Protein AF-A0A2N9N7F0-F1 (afdb_monomer_lite)

Secondary structure (DSSP, 8-state):
---------------------S----------PPP----HHHHHHHHHHHHH--S-HHHHHHHHHHHHHHHHHHHHHHHIIIIISTT-HHHHHHHS--SHHHHT--HHHHHHHHHHHHHHTTSSS-PPPS-SHHHHHHHHHHHHHHHHHTTGGGS---TT--GGGS-SS-HHHHHH--TTHHHHHHHHHHHHHHHHHT-PPPGGG---

Structure (mmCIF, N/CA/C/O backbone):
data_AF-A0A2N9N7F0-F1
#
_entry.id   AF-A0A2N9N7F0-F1
#
loop_
_atom_site.group_PDB
_atom_site.id
_atom_site.type_symbol
_atom_site.label_atom_id
_atom_site.label_alt_id
_atom_site.label_comp_id
_atom_site.label_asym_id
_atom_site.label_entity_id
_atom_site.label_seq_id
_atom_site.pdbx_PDB_ins_code
_atom_site.Cartn_x
_atom_site.Cartn_y
_atom_site.Cartn_z
_atom_site.occupancy
_atom_site.B_iso_or_equiv
_atom_site.auth_seq_id
_atom_site.auth_comp_id
_atom_site.auth_asym_id
_atom_site.auth_atom_id
_atom_site.pdbx_PDB_model_num
ATOM 1 N N . MET A 1 1 ? -46.860 -17.897 -31.470 1.00 39.78 1 MET A N 1
ATOM 2 C CA . MET A 1 1 ? -47.139 -19.242 -30.920 1.00 39.78 1 MET A CA 1
ATOM 3 C C . MET A 1 1 ? -45.812 -19.981 -30.913 1.00 39.78 1 MET A C 1
ATOM 5 O O . MET A 1 1 ? -45.244 -20.095 -31.986 1.00 39.78 1 MET A O 1
ATOM 9 N N . ALA A 1 2 ? -45.211 -20.386 -29.800 1.00 35.62 2 ALA A N 1
ATOM 10 C CA . ALA A 1 2 ? -45.661 -20.528 -28.411 1.00 35.62 2 ALA A CA 1
ATOM 11 C C . ALA A 1 2 ? -44.492 -20.118 -27.473 1.00 35.62 2 ALA A C 1
ATOM 13 O O . ALA A 1 2 ? -43.338 -20.304 -27.846 1.00 35.62 2 ALA A O 1
ATOM 14 N N . GLU A 1 3 ? -44.758 -19.256 -26.487 1.00 31.39 3 GLU A N 1
ATOM 15 C CA . GLU A 1 3 ? -44.792 -19.541 -25.029 1.00 31.39 3 GLU A CA 1
ATOM 16 C C . GLU A 1 3 ? -43.410 -19.637 -24.351 1.00 31.39 3 GLU A C 1
ATOM 18 O O . GLU A 1 3 ? -42.741 -20.663 -24.403 1.00 31.39 3 GLU A O 1
ATOM 23 N N . GLU A 1 4 ? -43.033 -18.566 -23.637 1.00 39.59 4 GLU A N 1
ATOM 24 C CA . GLU A 1 4 ? -42.318 -18.698 -22.357 1.00 39.59 4 GLU A CA 1
ATOM 25 C C . GLU A 1 4 ? -43.315 -19.127 -21.268 1.00 39.59 4 GLU A C 1
ATOM 27 O O . GLU A 1 4 ? -44.487 -18.741 -21.326 1.00 39.59 4 GLU A O 1
ATOM 32 N N . PRO A 1 5 ? -42.857 -19.870 -20.244 1.00 44.59 5 PRO A N 1
ATOM 33 C CA . PRO A 1 5 ? -42.908 -19.301 -18.892 1.00 44.59 5 PRO A CA 1
ATOM 34 C C . PRO A 1 5 ? -41.679 -19.646 -18.004 1.00 44.59 5 PRO A C 1
ATOM 36 O O . PRO A 1 5 ? -40.803 -20.410 -18.412 1.00 44.59 5 PRO A O 1
ATOM 39 N N . PRO A 1 6 ? -41.580 -19.046 -16.795 1.00 42.56 6 PRO A N 1
ATOM 40 C CA . PRO A 1 6 ? -40.319 -18.686 -16.153 1.00 42.56 6 PRO A CA 1
ATOM 41 C C . PRO A 1 6 ? -39.914 -19.633 -15.016 1.00 42.56 6 PRO A C 1
ATOM 43 O O . PRO A 1 6 ? -40.750 -20.302 -14.412 1.00 42.56 6 PRO A O 1
ATOM 46 N N . SER A 1 7 ? -38.639 -19.599 -14.622 1.00 33.66 7 SER A N 1
ATOM 47 C CA . SER A 1 7 ? -38.196 -20.164 -13.343 1.00 33.66 7 SER A CA 1
ATOM 48 C C . SER A 1 7 ? -37.575 -19.085 -12.459 1.00 33.66 7 SER A C 1
ATOM 50 O O . SER A 1 7 ? -36.413 -18.710 -12.612 1.00 33.66 7 SER A O 1
ATOM 52 N N . ASN A 1 8 ? -38.403 -18.607 -11.527 1.00 35.12 8 ASN A N 1
ATOM 53 C CA . ASN A 1 8 ? -38.027 -17.892 -10.313 1.00 35.12 8 ASN A CA 1
ATOM 54 C C . ASN A 1 8 ? -36.835 -18.568 -9.622 1.00 35.12 8 ASN A C 1
ATOM 56 O O . ASN A 1 8 ? -36.922 -19.736 -9.247 1.00 35.12 8 ASN A O 1
ATOM 60 N N . VAL A 1 9 ? -35.785 -17.800 -9.337 1.00 32.78 9 VAL A N 1
ATOM 61 C CA . VAL A 1 9 ? -34.848 -18.121 -8.254 1.00 32.78 9 VAL A CA 1
ATOM 62 C C . VAL A 1 9 ? -34.955 -17.009 -7.220 1.00 32.78 9 VAL A C 1
ATOM 64 O O . VAL A 1 9 ? -34.163 -16.074 -7.172 1.00 32.78 9 VAL A O 1
ATOM 67 N N . THR A 1 10 ? -35.984 -17.103 -6.384 1.00 38.38 10 THR A N 1
ATOM 68 C CA . THR A 1 10 ? -35.956 -16.535 -5.039 1.00 38.38 10 THR A CA 1
ATOM 69 C C . THR A 1 10 ? -35.199 -17.512 -4.151 1.00 38.38 10 THR A C 1
ATOM 71 O O . THR A 1 10 ? -35.729 -18.564 -3.806 1.00 38.38 10 THR A O 1
ATOM 74 N N . SER A 1 11 ? -33.973 -17.168 -3.768 1.00 36.22 11 SER A N 1
ATOM 75 C CA . SER A 1 11 ? -33.336 -17.741 -2.581 1.00 36.22 11 SER A CA 1
ATOM 76 C C . SER A 1 11 ? -33.038 -16.595 -1.624 1.00 36.22 11 SER A C 1
ATOM 78 O O . SER A 1 11 ? -31.942 -16.040 -1.585 1.00 36.22 11 SER A O 1
ATOM 80 N N . GLY A 1 12 ? -34.086 -16.176 -0.913 1.00 33.62 12 GLY A N 1
ATOM 81 C CA . GLY A 1 12 ? -33.919 -15.517 0.371 1.00 33.62 12 GLY A CA 1
ATOM 82 C C . GLY A 1 12 ? -33.453 -16.591 1.342 1.00 33.62 12 GLY A C 1
ATOM 83 O O . GLY A 1 12 ? -34.227 -17.472 1.701 1.00 33.62 12 GLY A O 1
ATOM 84 N N . GLY A 1 13 ? -32.169 -16.572 1.687 1.00 31.78 13 GLY A N 1
ATOM 85 C CA . GLY A 1 13 ? -31.649 -17.429 2.741 1.00 31.78 13 GLY A CA 1
ATOM 86 C C . GLY A 1 13 ? -32.178 -16.938 4.082 1.00 31.78 13 GLY A C 1
ATOM 87 O O . GLY A 1 13 ? -31.633 -15.986 4.636 1.00 31.78 13 GLY A O 1
ATOM 88 N N . ASP A 1 14 ? -33.232 -17.576 4.586 1.00 33.44 14 ASP A N 1
ATOM 89 C CA . ASP A 1 14 ? -33.630 -17.459 5.985 1.00 33.44 14 ASP A CA 1
ATOM 90 C C . ASP A 1 14 ? -32.504 -18.026 6.855 1.00 33.44 14 ASP A C 1
ATOM 92 O O . ASP A 1 14 ? -32.208 -19.223 6.840 1.00 33.44 14 ASP A O 1
ATOM 96 N N . VAL A 1 15 ? -31.836 -17.149 7.605 1.00 41.56 15 VAL A N 1
ATOM 97 C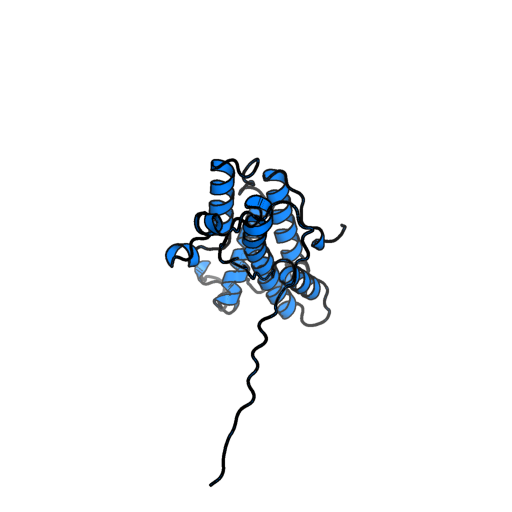 CA . VAL A 1 15 ? -30.879 -17.555 8.635 1.00 41.56 15 VAL A CA 1
ATOM 98 C C . VAL A 1 15 ? -31.644 -17.710 9.944 1.00 41.56 15 VAL A C 1
ATOM 100 O O . VAL A 1 15 ? -31.945 -16.736 10.633 1.00 41.56 15 VAL A O 1
ATOM 103 N N . SER A 1 16 ? -31.956 -18.955 10.290 1.00 31.44 16 SER A N 1
ATOM 104 C CA . SER A 1 16 ? -32.595 -19.324 11.553 1.00 31.44 16 SER A CA 1
ATOM 105 C C . SER A 1 16 ? -31.579 -19.268 12.697 1.00 31.44 16 SER A C 1
ATOM 107 O O . SER A 1 16 ? -30.728 -20.148 12.817 1.00 31.44 16 SER A O 1
ATOM 109 N N . VAL A 1 17 ? -31.670 -18.261 13.568 1.00 35.72 17 VAL A N 1
ATOM 110 C CA . VAL A 1 17 ? -30.918 -18.234 14.834 1.00 35.72 17 VAL A CA 1
ATOM 111 C C . VAL A 1 17 ? -31.838 -18.700 15.963 1.00 35.72 17 VAL A C 1
ATOM 113 O O . VAL A 1 17 ? -32.819 -18.040 16.293 1.00 35.72 17 VAL A O 1
ATOM 116 N N . SER A 1 18 ? -31.525 -19.854 16.553 1.00 30.41 18 SER A N 1
ATOM 117 C CA . SER A 1 18 ? -32.184 -20.363 17.759 1.00 30.41 18 SER A CA 1
ATOM 118 C C . SER A 1 18 ? -31.672 -19.593 18.978 1.00 30.41 18 SER A C 1
ATOM 120 O O . SER A 1 18 ? -30.494 -19.685 19.319 1.00 30.41 18 SER A O 1
ATOM 122 N N . VAL A 1 19 ? -32.548 -18.830 19.636 1.00 35.34 19 VAL A N 1
ATOM 123 C CA . VAL A 1 19 ? -32.260 -18.205 20.934 1.00 35.34 19 VAL A CA 1
ATOM 124 C C . VAL A 1 19 ? -33.240 -18.773 21.953 1.00 35.34 19 VAL A C 1
ATOM 126 O O . VAL A 1 19 ? -34.455 -18.707 21.762 1.00 35.34 19 VAL A O 1
ATOM 129 N N . ALA A 1 20 ? -32.708 -19.374 23.019 1.00 33.25 20 ALA A N 1
ATOM 130 C CA . ALA A 1 20 ? -33.496 -19.898 24.126 1.00 33.25 20 ALA A CA 1
ATOM 131 C C . ALA A 1 20 ? -34.324 -18.773 24.770 1.00 33.25 20 ALA A C 1
ATOM 133 O O . ALA A 1 20 ? -33.818 -17.687 25.050 1.00 33.25 20 ALA A O 1
ATOM 134 N N . ALA A 1 21 ? -35.614 -19.039 24.970 1.00 38.34 21 ALA A N 1
ATOM 135 C CA . ALA A 1 21 ? -36.589 -18.055 25.408 1.00 38.34 21 ALA A CA 1
ATOM 136 C C . ALA A 1 21 ? -36.345 -17.603 26.858 1.00 38.34 21 ALA A C 1
ATOM 138 O O . ALA A 1 21 ? -36.588 -18.352 27.802 1.00 38.34 21 ALA A O 1
ATOM 139 N N . ALA A 1 22 ? -35.952 -16.342 27.028 1.00 36.62 22 ALA A N 1
ATOM 140 C CA . ALA A 1 22 ? -36.162 -15.584 28.254 1.00 36.62 22 ALA A CA 1
ATOM 141 C C . ALA A 1 22 ? -36.410 -14.108 27.890 1.00 36.62 22 ALA A C 1
ATOM 143 O O . ALA A 1 22 ? -35.493 -13.405 27.485 1.00 36.62 22 ALA A O 1
ATOM 144 N N . GLY A 1 23 ? -37.669 -13.664 28.013 1.00 37.34 23 GLY A N 1
ATOM 145 C CA . GLY A 1 23 ? -38.083 -12.256 27.927 1.00 37.34 23 GLY A CA 1
ATOM 146 C C . GLY A 1 23 ? -38.059 -11.639 26.523 1.00 37.34 23 GLY A C 1
ATOM 147 O O . GLY A 1 23 ? -37.095 -10.984 26.141 1.00 37.34 23 GLY A O 1
ATOM 148 N N . VAL A 1 24 ? -39.147 -11.789 25.760 1.00 33.75 24 VAL A N 1
ATOM 149 C CA . VAL A 1 24 ? -39.292 -11.139 24.446 1.00 33.75 24 VAL A CA 1
ATOM 150 C C . VAL A 1 24 ? -39.674 -9.670 24.635 1.00 33.75 24 VAL A C 1
ATOM 152 O O . VAL A 1 24 ? -40.847 -9.323 24.733 1.00 33.75 24 VAL A O 1
ATOM 155 N N . THR A 1 25 ? -38.672 -8.794 24.648 1.00 40.72 25 THR A N 1
ATOM 156 C CA . THR A 1 25 ? -38.842 -7.419 24.169 1.00 40.72 25 THR A CA 1
ATOM 157 C C . THR A 1 25 ? -38.714 -7.477 22.651 1.00 40.72 25 THR A C 1
ATOM 159 O O . THR A 1 25 ? -37.624 -7.714 22.131 1.00 40.72 25 THR A O 1
ATOM 162 N N . THR A 1 26 ? -39.816 -7.323 21.919 1.00 40.75 26 THR A N 1
ATOM 163 C CA . THR A 1 26 ? -39.810 -7.355 20.452 1.00 40.75 26 THR A CA 1
ATOM 164 C C . THR A 1 26 ? -39.099 -6.108 19.921 1.00 40.75 26 THR A C 1
ATOM 166 O O . THR A 1 26 ? -39.714 -5.064 19.721 1.00 40.75 26 THR A O 1
ATOM 169 N N . MET A 1 27 ? -37.786 -6.189 19.697 1.00 48.06 27 MET A N 1
ATOM 170 C CA . MET A 1 27 ? -37.097 -5.222 18.846 1.00 48.06 27 MET A CA 1
ATOM 171 C C . MET A 1 27 ? -37.405 -5.568 17.390 1.00 48.06 27 MET A C 1
ATOM 173 O O . MET A 1 27 ? -36.720 -6.369 16.762 1.00 48.06 27 MET A O 1
ATOM 177 N N . THR A 1 28 ? -38.454 -4.959 16.842 1.00 46.81 28 THR A N 1
ATOM 178 C CA . THR A 1 28 ? -38.734 -4.923 15.399 1.00 46.81 28 THR A CA 1
ATOM 179 C C . THR A 1 28 ? -37.766 -3.959 14.703 1.00 46.81 28 THR A C 1
ATOM 181 O O . THR A 1 28 ? -38.147 -2.924 14.165 1.00 46.81 28 THR A O 1
ATOM 184 N N . GLY A 1 29 ? -36.473 -4.279 14.745 1.00 56.94 29 GLY A N 1
ATOM 185 C CA . GLY A 1 29 ? -35.446 -3.605 13.958 1.00 56.94 29 GLY A CA 1
ATOM 186 C C . GLY A 1 29 ? -35.137 -4.421 12.709 1.00 56.94 29 GLY A C 1
ATOM 187 O O . GLY A 1 29 ? -34.835 -5.607 12.813 1.00 56.94 29 GLY A O 1
ATOM 188 N N . ALA A 1 30 ? -35.189 -3.804 11.527 1.00 58.81 30 ALA A N 1
ATOM 189 C CA . ALA A 1 30 ? -34.676 -4.430 10.313 1.00 58.81 30 ALA A CA 1
ATOM 190 C C . ALA A 1 30 ? -33.177 -4.729 10.498 1.00 58.81 30 ALA A C 1
ATOM 192 O O . ALA A 1 30 ? -32.367 -3.810 10.643 1.00 58.81 30 ALA A O 1
ATOM 193 N N . VAL A 1 31 ? -32.807 -6.011 10.518 1.00 67.12 31 VAL A N 1
ATOM 194 C CA . VAL A 1 31 ? -31.407 -6.432 10.631 1.00 67.12 31 VAL A CA 1
ATOM 195 C C . VAL A 1 31 ? -30.697 -6.069 9.332 1.00 67.12 31 VAL A C 1
ATOM 197 O O . VAL A 1 31 ? -30.950 -6.650 8.278 1.00 67.12 31 VAL A O 1
ATOM 200 N N . LYS A 1 32 ? -29.803 -5.081 9.395 1.00 73.50 32 LYS A N 1
ATOM 201 C CA . LYS A 1 32 ? -28.977 -4.698 8.252 1.00 73.50 32 LYS A CA 1
ATOM 202 C C . LYS A 1 32 ? -27.777 -5.636 8.159 1.00 73.50 32 LYS A C 1
ATOM 204 O O . LYS A 1 32 ? -26.818 -5.497 8.915 1.00 73.50 32 LYS A O 1
ATOM 209 N N . VAL A 1 33 ? -27.835 -6.580 7.225 1.00 76.75 33 VAL A N 1
ATOM 210 C CA . VAL A 1 33 ? -26.710 -7.468 6.907 1.00 76.75 33 VAL A CA 1
ATOM 211 C C . VAL A 1 33 ? -25.746 -6.738 5.973 1.00 76.75 33 VAL A C 1
ATOM 213 O O . VAL A 1 33 ? -26.149 -6.226 4.929 1.00 76.75 33 VAL A O 1
ATOM 216 N N . TRP A 1 34 ? -24.470 -6.684 6.351 1.00 76.31 34 TRP A N 1
ATOM 217 C CA . TRP A 1 34 ? -23.405 -6.113 5.530 1.00 76.31 34 TRP A CA 1
ATOM 218 C C . TRP A 1 34 ? -22.579 -7.235 4.904 1.00 76.31 34 TRP A C 1
ATOM 220 O O . TRP A 1 34 ? -22.078 -8.106 5.612 1.00 76.31 34 TRP A O 1
ATOM 230 N N . LEU A 1 35 ? -22.429 -7.201 3.581 1.00 81.94 35 LEU A N 1
ATOM 231 C CA . LEU A 1 35 ? -21.553 -8.102 2.834 1.00 81.94 35 LEU A CA 1
ATOM 232 C C . LEU A 1 35 ? -20.276 -7.348 2.459 1.00 81.94 35 LEU A C 1
ATOM 234 O O . LEU A 1 35 ? -20.341 -6.238 1.930 1.00 81.94 35 LEU A O 1
ATOM 238 N N . SER A 1 36 ? -19.119 -7.948 2.728 1.00 84.56 36 SER A N 1
ATOM 239 C CA . SER A 1 36 ? -17.813 -7.380 2.395 1.00 84.56 36 SER A CA 1
ATOM 240 C C . SER A 1 36 ? -16.879 -8.448 1.841 1.00 84.56 36 SER A C 1
ATOM 242 O O . SER A 1 36 ? -16.916 -9.594 2.284 1.00 84.56 36 SER A O 1
ATOM 244 N N . THR A 1 37 ? -16.015 -8.060 0.905 1.00 89.06 37 THR A N 1
ATOM 245 C CA . THR A 1 37 ? -14.965 -8.922 0.344 1.00 89.06 37 THR A CA 1
ATOM 246 C C . THR A 1 37 ? -13.591 -8.440 0.804 1.00 89.06 37 THR A C 1
ATOM 248 O O . THR A 1 37 ? -13.408 -7.241 1.045 1.00 89.06 37 THR A O 1
ATOM 251 N N . ASN A 1 38 ? -12.652 -9.382 0.922 1.00 92.75 38 ASN A N 1
ATOM 252 C CA . ASN A 1 38 ? -11.258 -9.139 1.290 1.00 92.75 38 ASN A CA 1
ATOM 253 C C . ASN A 1 38 ? -10.377 -9.566 0.123 1.00 92.75 38 ASN A C 1
ATOM 255 O O . ASN A 1 38 ? -10.426 -10.725 -0.286 1.00 92.75 38 ASN A O 1
ATOM 259 N N . PHE A 1 39 ? -9.598 -8.632 -0.407 1.00 95.88 39 PHE A N 1
ATOM 260 C CA . PHE A 1 39 ? -8.714 -8.840 -1.549 1.00 95.88 39 PHE A CA 1
ATOM 261 C C . PHE A 1 39 ? -7.239 -8.682 -1.181 1.00 95.88 39 PHE A C 1
ATOM 263 O O . PHE A 1 39 ? -6.380 -9.142 -1.929 1.00 95.88 39 PHE A O 1
ATOM 270 N N . ALA A 1 40 ? -6.916 -8.060 -0.042 1.00 97.19 40 ALA A N 1
ATOM 271 C CA . ALA A 1 40 ? -5.527 -7.817 0.347 1.00 97.19 40 ALA A CA 1
ATOM 272 C C . ALA A 1 40 ? -4.686 -9.104 0.357 1.00 97.19 40 ALA A C 1
ATOM 274 O O . ALA A 1 40 ? -3.604 -9.147 -0.224 1.00 97.19 40 ALA A O 1
ATOM 275 N N . SER A 1 41 ? -5.221 -10.169 0.962 1.00 96.75 41 SER A N 1
ATOM 276 C CA . SER A 1 41 ? -4.534 -11.459 1.049 1.00 96.75 41 SER A CA 1
ATOM 277 C C . SER A 1 41 ? -4.369 -12.129 -0.318 1.00 96.75 41 SER A C 1
ATOM 279 O O . SER A 1 41 ? -3.284 -12.619 -0.617 1.00 96.75 41 SER A O 1
ATOM 281 N N . SER A 1 42 ? -5.394 -12.112 -1.181 1.00 96.62 42 SER A N 1
ATOM 282 C CA . SER A 1 42 ? -5.294 -12.718 -2.516 1.00 96.62 42 SER A CA 1
ATOM 283 C C . SER A 1 42 ? -4.281 -11.983 -3.388 1.00 96.62 42 SER A C 1
ATOM 285 O O . SER A 1 42 ? -3.401 -12.623 -3.953 1.00 96.62 42 SER A O 1
ATOM 287 N N . TRP A 1 43 ? -4.316 -10.644 -3.399 1.00 98.00 43 TRP A N 1
ATOM 288 C CA . TRP A 1 43 ? -3.316 -9.842 -4.109 1.00 98.00 43 TRP A CA 1
ATOM 289 C C . TRP A 1 43 ? -1.898 -10.123 -3.614 1.00 98.00 43 TRP A C 1
ATOM 291 O O . TRP A 1 43 ? -0.966 -10.207 -4.410 1.00 98.00 43 TRP A O 1
ATOM 301 N N . TYR A 1 44 ? -1.725 -10.301 -2.305 1.00 97.69 44 TYR A N 1
ATOM 302 C CA . TYR A 1 44 ? -0.428 -10.636 -1.733 1.00 97.69 44 TYR A CA 1
ATOM 303 C C . TYR A 1 44 ? 0.078 -12.011 -2.188 1.00 97.69 44 TYR A C 1
ATOM 305 O O . TYR A 1 44 ? 1.254 -12.152 -2.525 1.00 97.69 44 TYR A O 1
ATOM 313 N N . GLN A 1 45 ? -0.791 -13.027 -2.220 1.00 96.81 45 GLN A N 1
ATOM 314 C CA . GLN A 1 45 ? -0.401 -14.356 -2.703 1.00 96.81 45 GLN A CA 1
ATOM 315 C C . GLN A 1 45 ? -0.088 -14.351 -4.200 1.00 96.81 45 GLN A C 1
ATOM 317 O O . GLN A 1 45 ? 0.899 -14.965 -4.602 1.00 96.81 45 GLN A O 1
ATOM 322 N N . ASP A 1 46 ? -0.853 -13.611 -5.005 1.00 97.06 46 ASP A N 1
ATOM 323 C CA . ASP A 1 46 ? -0.564 -13.445 -6.430 1.00 97.06 46 ASP A CA 1
ATOM 324 C C . ASP A 1 46 ? 0.806 -12.780 -6.629 1.00 97.06 46 ASP A C 1
ATOM 326 O O . ASP A 1 46 ? 1.623 -13.259 -7.413 1.00 97.06 46 ASP A O 1
ATOM 330 N N . ALA A 1 47 ? 1.123 -11.740 -5.850 1.00 97.00 47 ALA A N 1
ATOM 331 C CA . ALA A 1 47 ? 2.444 -11.113 -5.878 1.00 97.00 47 ALA A CA 1
ATOM 332 C C . ALA A 1 47 ? 3.568 -12.109 -5.528 1.00 97.00 47 ALA A C 1
ATOM 334 O O . ALA A 1 47 ? 4.576 -12.180 -6.230 1.00 97.00 47 ALA A O 1
ATOM 335 N N . LYS A 1 48 ? 3.383 -12.937 -4.491 1.00 96.31 48 LYS A N 1
ATOM 336 C CA . LYS A 1 48 ? 4.349 -13.990 -4.119 1.00 96.31 48 LYS A CA 1
ATOM 337 C C . LYS A 1 48 ? 4.522 -15.054 -5.202 1.00 96.31 48 LYS A C 1
ATOM 339 O O . LYS A 1 48 ? 5.637 -15.539 -5.413 1.00 96.31 48 LYS A O 1
ATOM 344 N N . ALA A 1 49 ? 3.441 -15.4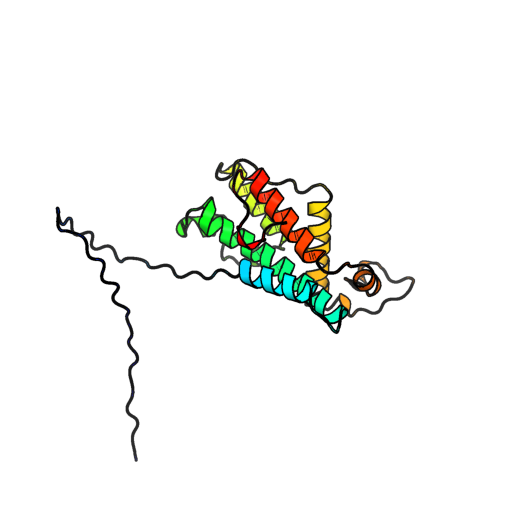27 -5.880 1.00 95.19 49 ALA A N 1
ATOM 345 C CA . ALA A 1 49 ? 3.496 -16.377 -6.983 1.00 95.19 49 ALA A CA 1
ATOM 346 C C . ALA A 1 49 ? 4.307 -15.807 -8.159 1.00 95.19 49 ALA A C 1
ATOM 348 O O . ALA A 1 49 ? 5.154 -16.503 -8.720 1.00 95.19 49 ALA A O 1
ATOM 349 N N . GLU A 1 50 ? 4.125 -14.525 -8.487 1.00 95.81 50 GLU A N 1
ATOM 350 C CA . GLU A 1 50 ? 4.914 -13.852 -9.527 1.00 95.81 50 GLU A CA 1
ATOM 351 C C . GLU A 1 50 ? 6.398 -13.723 -9.147 1.00 95.81 50 GLU A C 1
ATOM 353 O O . GLU A 1 50 ? 7.268 -13.927 -9.996 1.00 95.81 50 GLU A O 1
ATOM 358 N N . ALA A 1 51 ? 6.699 -13.477 -7.870 1.00 93.50 51 ALA A N 1
ATOM 359 C CA . ALA A 1 51 ? 8.071 -13.392 -7.367 1.00 93.50 51 ALA A CA 1
ATOM 360 C C . ALA A 1 51 ? 8.848 -14.721 -7.468 1.00 93.50 51 ALA A C 1
ATOM 362 O O . ALA A 1 51 ? 10.063 -14.723 -7.645 1.00 93.50 51 ALA A O 1
ATOM 363 N N . THR A 1 52 ? 8.166 -15.865 -7.352 1.00 91.00 52 THR A N 1
ATOM 364 C CA . THR A 1 52 ? 8.806 -17.198 -7.285 1.00 91.00 52 THR A CA 1
ATOM 365 C C . THR A 1 52 ? 8.643 -18.035 -8.555 1.00 91.00 52 THR A C 1
ATOM 367 O O . THR A 1 52 ? 9.268 -19.088 -8.692 1.00 91.00 52 THR A O 1
ATOM 370 N N . GLY A 1 53 ? 7.816 -17.585 -9.501 1.00 83.00 53 GLY A N 1
ATOM 371 C CA . GLY A 1 53 ? 7.543 -18.310 -10.737 1.00 83.00 53 GLY A CA 1
ATOM 372 C C . GLY A 1 53 ? 8.761 -18.449 -11.660 1.00 83.00 53 GLY A C 1
ATOM 373 O O . GLY A 1 53 ? 9.675 -17.623 -11.667 1.00 83.00 53 GLY A O 1
ATOM 374 N N . SER A 1 54 ? 8.744 -19.476 -12.513 1.00 76.19 54 SER A N 1
ATOM 375 C CA . SER A 1 54 ? 9.701 -19.672 -13.613 1.00 76.19 54 SER A CA 1
ATOM 376 C C . SER A 1 54 ? 9.167 -19.087 -14.936 1.00 76.19 54 SER A C 1
ATOM 378 O O . SER A 1 54 ? 7.971 -18.845 -15.083 1.00 76.19 54 SER A O 1
ATOM 380 N N . GLY A 1 55 ? 10.033 -18.734 -15.902 1.00 81.38 55 GLY A N 1
ATOM 381 C CA . GLY A 1 55 ? 9.642 -18.165 -17.221 1.00 81.38 55 GLY A CA 1
ATOM 382 C C . GLY A 1 55 ? 10.013 -16.683 -17.446 1.00 81.38 55 GLY A C 1
ATOM 383 O O . GLY A 1 55 ? 11.035 -16.242 -16.925 1.00 81.38 55 GLY A O 1
ATOM 384 N N . ASP A 1 56 ? 9.167 -15.913 -18.157 1.00 85.94 56 ASP A N 1
ATOM 385 C CA . ASP A 1 56 ? 9.373 -14.474 -18.452 1.00 85.94 56 ASP A CA 1
ATOM 386 C C . ASP A 1 56 ? 9.494 -13.604 -17.189 1.00 85.94 56 ASP A C 1
ATOM 388 O O . ASP A 1 56 ? 8.503 -13.125 -16.630 1.00 85.94 56 ASP A O 1
ATOM 392 N N . VAL A 1 57 ? 10.741 -13.365 -16.782 1.00 83.31 57 VAL A N 1
ATOM 393 C CA . VAL A 1 57 ? 11.111 -12.570 -15.605 1.00 83.31 57 VAL A CA 1
ATOM 394 C C . VAL A 1 57 ? 10.508 -11.166 -15.668 1.00 83.31 57 VAL A C 1
ATOM 396 O O . VAL A 1 57 ? 9.992 -10.670 -14.670 1.00 83.31 57 VAL A O 1
ATOM 399 N N . ARG A 1 58 ? 10.496 -10.532 -16.849 1.00 84.38 58 ARG A N 1
ATOM 400 C CA . ARG A 1 58 ? 10.026 -9.145 -16.981 1.00 84.38 58 ARG A CA 1
ATOM 401 C C . ARG A 1 58 ? 8.518 -9.053 -16.827 1.00 84.38 58 ARG A C 1
ATOM 403 O O . ARG A 1 58 ? 8.039 -8.178 -16.115 1.00 84.38 58 ARG A O 1
ATOM 410 N N . GLY A 1 59 ? 7.766 -9.923 -17.496 1.00 88.75 59 GLY A N 1
ATOM 411 C CA . GLY A 1 59 ? 6.314 -9.973 -17.353 1.00 88.75 59 GLY A CA 1
ATOM 412 C C . GLY A 1 59 ? 5.890 -10.240 -15.910 1.00 88.75 59 GLY A C 1
ATOM 413 O O . GLY A 1 59 ? 4.959 -9.594 -15.430 1.00 88.75 59 GLY A O 1
ATOM 414 N N . ARG A 1 60 ? 6.604 -11.130 -15.208 1.00 92.75 60 ARG A N 1
ATOM 415 C CA . ARG A 1 60 ? 6.354 -11.416 -13.789 1.00 92.75 60 ARG A CA 1
ATOM 416 C C . ARG A 1 60 ? 6.656 -10.237 -12.882 1.00 92.75 60 ARG A C 1
ATOM 418 O O . ARG A 1 60 ? 5.773 -9.834 -12.142 1.00 92.75 60 ARG A O 1
ATOM 425 N N . CYS A 1 61 ? 7.832 -9.623 -13.003 1.00 92.44 61 CYS A N 1
ATOM 426 C CA . CYS A 1 61 ? 8.213 -8.456 -12.203 1.00 92.44 61 CYS A CA 1
ATOM 427 C C . CYS A 1 61 ? 7.173 -7.322 -12.311 1.00 92.44 61 CYS A C 1
ATOM 429 O O . CYS A 1 61 ? 6.746 -6.750 -11.309 1.00 92.44 61 CYS A O 1
ATOM 431 N N . ARG A 1 62 ? 6.655 -7.059 -13.522 1.00 95.00 62 ARG A N 1
ATOM 432 C CA . ARG A 1 62 ? 5.563 -6.087 -13.712 1.00 95.00 62 ARG A CA 1
ATOM 433 C C . ARG A 1 62 ? 4.310 -6.467 -12.927 1.00 95.00 62 ARG A C 1
ATOM 435 O O . ARG A 1 62 ? 3.714 -5.601 -12.295 1.00 95.00 62 ARG A O 1
ATOM 442 N N . ARG A 1 63 ? 3.890 -7.733 -12.979 1.00 96.25 63 ARG A N 1
ATOM 443 C CA . ARG A 1 63 ? 2.703 -8.208 -12.252 1.00 96.25 63 ARG A CA 1
ATOM 444 C C . ARG A 1 63 ? 2.925 -8.218 -10.741 1.00 96.25 63 ARG A C 1
ATOM 446 O O . ARG A 1 63 ? 2.042 -7.761 -10.025 1.00 96.25 63 ARG A O 1
ATOM 453 N N . GLU A 1 64 ? 4.107 -8.613 -10.273 1.00 97.50 64 GLU A N 1
ATOM 454 C CA . GLU A 1 64 ? 4.510 -8.547 -8.864 1.00 97.50 64 GLU A CA 1
ATOM 455 C C . GLU A 1 64 ? 4.324 -7.131 -8.301 1.00 97.50 64 GLU A C 1
ATOM 457 O O . GLU A 1 64 ? 3.685 -6.963 -7.261 1.00 97.50 64 GLU A O 1
ATOM 462 N N . ILE A 1 65 ? 4.799 -6.104 -9.017 1.00 97.94 65 ILE A N 1
ATOM 463 C CA . ILE A 1 65 ? 4.627 -4.693 -8.636 1.00 97.94 65 ILE A CA 1
ATOM 464 C C . ILE A 1 65 ? 3.141 -4.329 -8.529 1.00 97.94 65 ILE A C 1
ATOM 466 O O . ILE A 1 65 ? 2.708 -3.747 -7.530 1.00 97.94 65 ILE A O 1
ATOM 470 N N . LEU A 1 66 ? 2.347 -4.667 -9.552 1.00 98.25 66 LEU A N 1
ATOM 471 C CA . LEU A 1 66 ? 0.920 -4.335 -9.590 1.00 98.25 66 LEU A CA 1
ATOM 472 C C . LEU A 1 66 ? 0.156 -4.987 -8.434 1.00 98.25 66 LEU A C 1
ATOM 474 O O . LEU A 1 66 ? -0.602 -4.305 -7.741 1.00 98.25 66 LEU A O 1
ATOM 478 N N . PHE A 1 67 ? 0.374 -6.283 -8.217 1.00 98.38 67 PHE A N 1
ATOM 479 C CA . PHE A 1 67 ? -0.280 -7.047 -7.161 1.00 98.38 67 PHE A CA 1
ATOM 480 C C . PHE A 1 67 ? 0.174 -6.601 -5.772 1.00 98.38 67 PHE A C 1
ATOM 482 O O . PHE A 1 67 ? -0.668 -6.429 -4.896 1.00 98.38 67 PHE A O 1
ATOM 489 N N . SER A 1 68 ? 1.460 -6.296 -5.578 1.00 98.44 68 SER A N 1
ATOM 490 C CA . SER A 1 68 ? 1.965 -5.803 -4.291 1.00 98.44 68 SER A CA 1
ATOM 491 C C . SER A 1 68 ? 1.293 -4.485 -3.895 1.00 98.44 68 SER A C 1
ATOM 493 O O . SER A 1 68 ? 0.747 -4.356 -2.798 1.00 98.44 68 SER A O 1
ATOM 495 N N . VAL A 1 69 ? 1.241 -3.502 -4.799 1.00 98.50 69 VAL A N 1
ATOM 496 C CA . VAL A 1 69 ? 0.597 -2.214 -4.487 1.00 98.50 69 VAL A CA 1
ATOM 497 C C . VAL A 1 69 ? -0.914 -2.377 -4.278 1.00 98.50 69 VAL A C 1
ATOM 499 O O . VAL A 1 69 ? -1.466 -1.757 -3.368 1.00 98.50 69 VAL A O 1
ATOM 502 N N . ALA A 1 70 ? -1.583 -3.232 -5.061 1.00 98.31 70 ALA A N 1
ATOM 503 C CA . ALA A 1 70 ? -3.001 -3.542 -4.865 1.00 98.31 70 ALA A CA 1
ATOM 504 C C . ALA A 1 70 ? -3.270 -4.208 -3.503 1.00 98.31 70 ALA A C 1
ATOM 506 O O . ALA A 1 70 ? -4.260 -3.875 -2.843 1.00 98.31 70 ALA A O 1
ATOM 507 N N . ALA A 1 71 ? -2.372 -5.094 -3.057 1.00 98.38 71 ALA A N 1
ATOM 508 C CA . ALA A 1 71 ? -2.427 -5.716 -1.741 1.00 98.38 71 ALA A CA 1
ATOM 509 C C . ALA A 1 71 ? -2.319 -4.662 -0.638 1.00 98.38 71 ALA A C 1
ATOM 511 O O . ALA A 1 71 ? -3.197 -4.600 0.216 1.00 98.38 71 ALA A O 1
ATOM 512 N N . ALA A 1 72 ? -1.308 -3.788 -0.688 1.00 98.31 72 ALA A N 1
ATOM 513 C CA . ALA A 1 72 ? -1.114 -2.736 0.309 1.00 98.31 72 ALA A CA 1
ATOM 514 C C . ALA A 1 72 ? -2.298 -1.752 0.367 1.00 98.31 72 ALA A C 1
ATOM 516 O O . ALA A 1 72 ? -2.758 -1.382 1.448 1.00 98.31 72 ALA A O 1
ATOM 517 N N . GLU A 1 73 ? -2.825 -1.328 -0.783 1.00 97.44 73 GLU A N 1
ATOM 518 C CA . GLU A 1 73 ? -3.972 -0.417 -0.825 1.00 97.44 73 GLU A CA 1
ATOM 519 C C . GLU A 1 73 ? -5.249 -1.062 -0.266 1.00 97.44 73 GLU A C 1
ATOM 521 O O . GLU A 1 73 ? -5.937 -0.448 0.554 1.00 97.44 73 GLU A O 1
ATOM 526 N N . SER A 1 74 ? -5.541 -2.306 -0.661 1.00 97.38 74 SER A N 1
ATOM 527 C CA . SER A 1 74 ? -6.693 -3.058 -0.139 1.00 97.38 74 SER A CA 1
ATOM 528 C C . SER A 1 74 ? -6.536 -3.324 1.357 1.00 97.38 74 SER A C 1
ATOM 530 O O . SER A 1 74 ? -7.489 -3.173 2.121 1.00 97.38 74 SER A O 1
ATOM 532 N N . TYR A 1 75 ? -5.310 -3.638 1.788 1.00 98.19 75 TYR A N 1
ATOM 533 C CA . TYR A 1 75 ? -4.993 -3.948 3.173 1.00 98.19 75 TYR A CA 1
ATOM 534 C C . TYR A 1 75 ? -5.331 -2.803 4.113 1.00 98.19 75 TYR A C 1
ATOM 536 O O . TYR A 1 75 ? -6.021 -3.017 5.103 1.00 98.19 75 TYR A O 1
ATOM 544 N N . LEU A 1 76 ? -4.898 -1.580 3.792 1.00 98.00 76 LEU A N 1
ATOM 545 C CA . LEU A 1 76 ? -5.178 -0.417 4.632 1.00 98.00 76 LEU A CA 1
ATOM 546 C C . LEU A 1 76 ? -6.686 -0.247 4.868 1.00 98.00 76 LEU A C 1
ATOM 548 O O . LEU A 1 76 ? -7.109 0.037 5.985 1.00 98.00 76 LEU A O 1
ATOM 552 N N . PHE A 1 77 ? -7.500 -0.424 3.826 1.00 96.50 77 PHE A N 1
ATOM 553 C CA . PHE A 1 77 ? -8.952 -0.323 3.946 1.00 96.50 77 PHE A CA 1
ATOM 554 C C . PHE A 1 77 ? -9.536 -1.443 4.812 1.00 96.50 77 PHE A C 1
ATOM 556 O O . PHE A 1 77 ? -10.310 -1.173 5.731 1.00 96.50 77 PHE A O 1
ATOM 563 N N . GLU A 1 78 ? -9.167 -2.691 4.521 1.00 97.06 78 GLU A N 1
ATOM 564 C CA . GLU A 1 78 ? -9.658 -3.879 5.226 1.00 97.06 78 GLU A CA 1
ATOM 565 C C . GLU A 1 78 ? -9.259 -3.864 6.704 1.00 97.06 78 GLU A C 1
ATOM 567 O O . GLU A 1 78 ? -10.110 -4.086 7.560 1.00 97.06 78 GLU A O 1
ATOM 572 N N . TRP A 1 79 ? -8.014 -3.501 7.011 1.00 97.69 79 TRP A N 1
ATOM 573 C CA . TRP A 1 79 ? -7.500 -3.357 8.371 1.00 97.69 79 TRP A CA 1
ATOM 574 C C . TRP A 1 79 ? -8.262 -2.290 9.165 1.00 97.69 79 TRP A C 1
ATOM 576 O O . TRP A 1 79 ? -8.699 -2.538 10.289 1.00 97.69 79 TRP A O 1
ATOM 586 N N . VAL A 1 80 ? -8.505 -1.112 8.579 1.00 97.56 80 VAL A N 1
ATOM 587 C CA . VAL A 1 80 ? -9.302 -0.078 9.257 1.00 97.56 80 VAL A CA 1
ATOM 588 C C . VAL A 1 80 ? -10.731 -0.551 9.494 1.00 97.56 80 VAL A C 1
ATOM 590 O O . VAL A 1 80 ? -11.276 -0.345 10.578 1.00 97.56 80 VAL A O 1
ATOM 593 N N . ARG A 1 81 ? -11.345 -1.175 8.488 1.00 96.38 81 ARG A N 1
ATOM 594 C CA . ARG A 1 81 ? -12.722 -1.665 8.557 1.00 96.38 81 ARG A CA 1
ATOM 595 C C . ARG A 1 81 ? -12.881 -2.753 9.617 1.00 96.38 81 ARG A C 1
ATOM 597 O O . ARG A 1 81 ? -13.810 -2.670 10.415 1.00 96.38 81 ARG A O 1
ATOM 604 N N . ASP A 1 82 ? -12.004 -3.749 9.619 1.00 95.12 82 ASP A N 1
ATOM 605 C CA . ASP A 1 82 ? -12.165 -4.956 10.428 1.00 95.12 82 ASP A CA 1
ATOM 606 C C . ASP A 1 82 ? -11.528 -4.829 11.808 1.00 95.12 82 ASP A C 1
ATOM 608 O O . ASP A 1 82 ? -12.171 -5.187 12.789 1.00 95.12 82 ASP A O 1
ATOM 612 N N . GLU A 1 83 ? -10.306 -4.302 11.903 1.00 94.81 83 GLU A N 1
ATOM 613 C CA . GLU A 1 83 ? -9.559 -4.265 13.164 1.00 94.81 83 GLU A CA 1
ATOM 614 C C . GLU A 1 83 ? -9.743 -2.945 13.909 1.00 94.81 83 GLU A C 1
ATOM 616 O O . GLU A 1 83 ? -10.073 -2.944 15.093 1.00 94.81 83 GLU A O 1
ATOM 621 N N . VAL A 1 84 ? -9.568 -1.806 13.232 1.00 96.69 84 VAL A N 1
ATOM 622 C CA . VAL A 1 84 ? -9.553 -0.502 13.921 1.00 96.69 84 VAL A CA 1
ATOM 623 C C . VAL A 1 84 ? -10.959 -0.026 14.285 1.00 96.69 84 VAL A C 1
ATOM 625 O O . VAL A 1 84 ? -11.181 0.524 15.363 1.00 96.69 84 VAL A O 1
ATOM 628 N N . LEU A 1 85 ? -11.922 -0.219 13.384 1.00 95.94 85 LEU A N 1
ATOM 629 C CA . LEU A 1 85 ? -13.318 0.165 13.595 1.00 95.94 85 LEU A CA 1
ATOM 630 C C . LEU A 1 85 ? -14.186 -0.989 14.096 1.00 95.94 85 LEU A C 1
ATOM 632 O O . LEU A 1 85 ? -15.368 -0.766 14.343 1.00 95.94 85 LEU A O 1
ATOM 636 N N . ASN A 1 86 ? -13.636 -2.201 14.227 1.00 94.12 86 ASN A N 1
ATOM 637 C CA . ASN A 1 86 ? -14.382 -3.399 14.616 1.00 94.12 86 ASN A CA 1
ATOM 638 C C . ASN A 1 86 ? -15.697 -3.556 13.820 1.00 94.12 86 ASN A C 1
ATOM 640 O O . ASN A 1 86 ? -16.767 -3.798 14.379 1.00 94.12 86 ASN A O 1
ATOM 644 N N . ARG A 1 87 ? -15.620 -3.341 12.498 1.00 91.44 87 ARG A N 1
ATOM 645 C CA . ARG A 1 87 ? -16.742 -3.380 11.544 1.00 91.44 87 ARG A CA 1
ATOM 646 C C . ARG A 1 87 ? -17.849 -2.347 11.788 1.00 91.44 87 ARG A C 1
ATOM 648 O O . ARG A 1 87 ? -18.971 -2.520 11.312 1.00 91.44 87 ARG A O 1
ATOM 655 N N . ASP A 1 88 ? -17.543 -1.230 12.446 1.00 91.44 88 ASP A N 1
ATOM 656 C CA . ASP A 1 88 ? -18.424 -0.060 12.473 1.00 91.44 88 ASP A CA 1
ATOM 657 C C . ASP A 1 88 ? -18.434 0.648 11.102 1.00 91.44 88 ASP A C 1
ATOM 659 O O . ASP A 1 88 ? -17.728 1.630 10.842 1.00 91.44 88 ASP A O 1
ATOM 663 N N . PHE A 1 89 ? -19.258 0.120 10.193 1.00 88.12 89 PHE A N 1
ATOM 664 C CA . PHE A 1 89 ? -19.393 0.618 8.823 1.00 88.12 89 PHE A CA 1
ATOM 665 C C . PHE A 1 89 ? -19.929 2.051 8.745 1.00 88.12 89 PHE A C 1
ATOM 667 O O . PHE A 1 89 ? -19.690 2.728 7.743 1.00 88.12 89 PHE A O 1
ATOM 674 N N . ALA A 1 90 ? -20.633 2.540 9.773 1.00 87.56 90 ALA A N 1
ATOM 675 C CA . ALA A 1 90 ? -21.139 3.911 9.781 1.00 87.56 90 ALA A CA 1
ATOM 676 C C . ALA A 1 90 ? -19.983 4.921 9.831 1.00 87.56 90 ALA A C 1
ATOM 678 O O . ALA A 1 90 ? -20.026 5.956 9.161 1.00 87.56 90 ALA A O 1
ATOM 679 N N . ARG A 1 91 ? -18.914 4.580 10.560 1.00 92.19 91 ARG A N 1
ATOM 680 C CA . ARG A 1 91 ? -17.718 5.418 10.719 1.00 92.19 91 ARG A CA 1
ATOM 681 C C . ARG A 1 91 ? -16.707 5.267 9.587 1.00 92.19 91 ARG A C 1
ATOM 683 O O . ARG A 1 91 ? -15.821 6.107 9.447 1.00 92.19 91 ARG A O 1
ATOM 690 N N . LEU A 1 92 ? -16.836 4.243 8.743 1.00 91.62 92 LEU A N 1
ATOM 691 C CA . LEU A 1 92 ? -15.874 3.961 7.671 1.00 91.62 92 LEU A CA 1
ATOM 692 C C . LEU A 1 92 ? -15.733 5.128 6.679 1.00 91.62 92 LEU A C 1
ATOM 694 O O . LEU A 1 92 ? -14.621 5.471 6.271 1.00 91.62 92 LEU A O 1
ATOM 698 N N . ASN A 1 93 ? -16.844 5.801 6.368 1.00 91.12 93 ASN A N 1
ATOM 699 C CA . ASN A 1 93 ? -16.871 6.966 5.477 1.00 91.12 93 ASN A CA 1
ATOM 700 C C . ASN A 1 93 ? -16.086 8.169 6.022 1.00 91.12 93 ASN A C 1
ATOM 702 O O . ASN A 1 93 ? -15.738 9.066 5.256 1.00 91.12 93 ASN A O 1
ATOM 706 N N . GLU A 1 94 ? -15.780 8.209 7.322 1.00 91.94 94 GLU A N 1
ATOM 707 C CA . GLU A 1 94 ? -14.916 9.249 7.875 1.00 91.94 94 GLU A CA 1
ATOM 708 C C . GLU A 1 94 ? -13.472 9.104 7.383 1.00 91.94 94 GLU A C 1
ATOM 710 O O . GLU A 1 94 ? -12.761 10.103 7.273 1.00 91.94 94 GLU A O 1
ATOM 715 N N . TYR A 1 95 ? -13.025 7.884 7.094 1.00 92.12 95 TYR A N 1
ATOM 716 C CA . TYR A 1 95 ? -11.646 7.578 6.701 1.00 92.12 95 TYR A CA 1
ATOM 717 C C . TYR A 1 95 ? -11.529 7.350 5.200 1.00 92.12 95 TYR A C 1
ATOM 719 O O . TYR A 1 95 ? -10.585 7.831 4.574 1.00 92.12 95 TYR A O 1
ATOM 727 N N . PHE A 1 96 ? -12.552 6.723 4.617 1.00 91.69 96 PHE A N 1
ATOM 728 C CA . PHE A 1 96 ? -12.663 6.454 3.190 1.00 91.69 96 PHE A CA 1
ATOM 729 C C . PHE A 1 96 ? -13.969 7.039 2.647 1.00 91.69 96 PHE A C 1
ATOM 731 O O . PHE A 1 96 ? -14.919 6.299 2.387 1.00 91.69 96 PHE A O 1
ATOM 738 N N . PRO A 1 97 ? -14.055 8.373 2.475 1.00 88.50 97 PRO A N 1
ATOM 739 C CA . PRO A 1 97 ? -15.258 8.984 1.939 1.00 88.50 97 PRO A CA 1
ATOM 740 C C . PRO A 1 97 ? -15.514 8.466 0.523 1.00 88.50 97 PRO A C 1
ATOM 742 O O . PRO A 1 97 ? -14.565 8.355 -0.261 1.00 88.50 97 PRO A O 1
ATOM 745 N N . PRO A 1 98 ? -16.773 8.217 0.136 1.00 83.44 98 PRO A N 1
ATOM 746 C CA . PRO A 1 98 ? -17.102 7.780 -1.213 1.00 83.44 98 PRO A CA 1
ATOM 747 C C . PRO A 1 98 ? -17.075 8.930 -2.233 1.00 83.44 98 PRO A C 1
ATOM 749 O O . PRO A 1 98 ? -17.485 8.730 -3.377 1.00 83.44 98 PRO A O 1
ATOM 752 N N . ASP A 1 99 ? -16.642 10.138 -1.868 1.00 86.00 99 ASP A N 1
ATOM 753 C CA . ASP A 1 99 ? -16.677 11.298 -2.755 1.00 86.00 99 ASP A CA 1
ATOM 754 C C . ASP A 1 99 ? -15.610 11.255 -3.868 1.00 86.00 99 ASP A C 1
ATOM 756 O O . ASP A 1 99 ? -14.646 10.488 -3.850 1.00 86.00 99 ASP A O 1
ATOM 760 N N . LYS A 1 100 ? -15.802 12.077 -4.907 1.00 75.56 100 LYS A N 1
ATOM 761 C CA . LYS A 1 100 ? -14.908 12.094 -6.077 1.00 75.56 100 LYS A CA 1
ATOM 762 C C . LYS A 1 100 ? -13.490 12.563 -5.743 1.00 75.56 100 LYS A C 1
ATOM 764 O O . LYS A 1 100 ? -12.568 12.208 -6.472 1.00 75.56 100 LYS A O 1
ATOM 769 N N . ARG A 1 101 ? -13.308 13.389 -4.711 1.00 77.12 101 ARG A N 1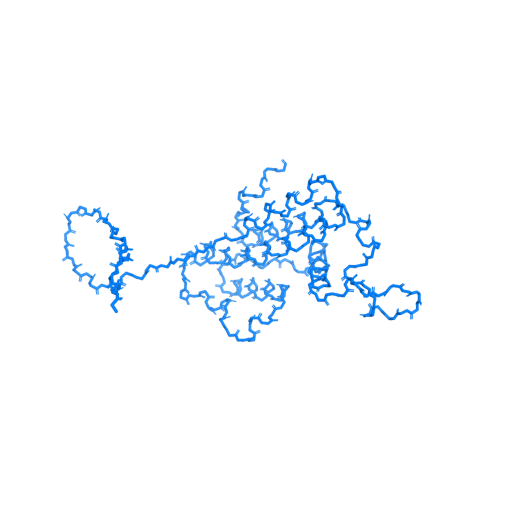
ATOM 770 C CA . ARG A 1 101 ? -12.004 13.957 -4.352 1.00 77.12 101 ARG A CA 1
ATOM 771 C C . ARG A 1 101 ? -11.154 12.903 -3.654 1.00 77.12 101 ARG A C 1
ATOM 773 O O . ARG A 1 101 ? -10.002 12.720 -4.028 1.00 77.12 101 ARG A O 1
ATOM 780 N N . THR A 1 102 ? -11.719 12.175 -2.699 1.00 74.88 102 THR A N 1
ATOM 781 C CA . THR A 1 102 ? -11.007 11.116 -1.969 1.00 74.88 102 THR A CA 1
ATOM 782 C C . THR A 1 102 ? -10.718 9.894 -2.828 1.00 74.88 102 THR A C 1
ATOM 784 O O . THR A 1 102 ? -9.651 9.299 -2.682 1.00 74.88 102 THR A O 1
ATOM 787 N N . ARG A 1 103 ? -11.590 9.565 -3.793 1.00 75.69 103 ARG A N 1
ATOM 788 C CA . ARG A 1 103 ? -11.319 8.511 -4.792 1.00 75.69 103 ARG A CA 1
ATOM 789 C C . ARG A 1 103 ? -10.076 8.781 -5.642 1.00 75.69 103 ARG A C 1
ATOM 791 O O . ARG A 1 103 ? -9.440 7.832 -6.081 1.00 75.69 103 ARG A O 1
ATOM 798 N N . LYS A 1 104 ? -9.740 10.053 -5.882 1.00 82.38 104 LYS A N 1
ATOM 799 C CA . LYS A 1 104 ? -8.591 10.465 -6.706 1.00 82.38 104 LYS A CA 1
ATOM 800 C C . LYS A 1 104 ? -7.263 10.496 -5.949 1.00 82.38 104 LYS A C 1
ATOM 802 O O . LYS A 1 104 ? -6.236 10.733 -6.576 1.00 82.38 104 LYS A O 1
ATOM 807 N N . ARG A 1 105 ? -7.270 10.287 -4.631 1.00 87.81 105 ARG A N 1
ATOM 808 C CA . ARG A 1 105 ? -6.035 10.264 -3.843 1.00 87.81 105 ARG A CA 1
ATOM 809 C C . ARG A 1 105 ? -5.138 9.118 -4.286 1.00 87.81 105 ARG A C 1
ATOM 811 O O . ARG A 1 105 ? -5.618 8.004 -4.505 1.00 87.81 105 ARG A O 1
ATOM 818 N N . GLY A 1 106 ? -3.842 9.394 -4.370 1.00 92.81 106 GLY A N 1
ATOM 819 C CA . GLY A 1 106 ? -2.836 8.359 -4.584 1.00 92.81 106 GLY A CA 1
ATOM 820 C C . GLY A 1 106 ? -2.725 7.427 -3.376 1.00 92.81 106 GLY A C 1
ATOM 821 O O . GLY A 1 106 ? -3.158 7.766 -2.274 1.00 92.81 106 GLY A O 1
ATOM 822 N N . VAL A 1 107 ? -2.114 6.258 -3.579 1.00 95.94 107 VAL A N 1
ATOM 823 C CA . VAL A 1 107 ? -1.910 5.252 -2.523 1.00 95.94 107 VAL A CA 1
ATOM 824 C C . VAL A 1 107 ? -1.180 5.863 -1.322 1.00 95.94 107 VAL A C 1
ATOM 826 O O . VAL A 1 107 ? -1.675 5.781 -0.203 1.00 95.94 107 VAL A O 1
ATOM 829 N N . LEU A 1 108 ? -0.070 6.568 -1.552 1.00 97.19 108 LEU A N 1
ATOM 830 C CA . LEU A 1 108 ? 0.729 7.190 -0.488 1.00 97.19 108 LEU A CA 1
ATOM 831 C C . LEU A 1 108 ? -0.074 8.210 0.329 1.00 97.19 108 LEU A C 1
ATOM 833 O O . LEU A 1 108 ? -0.074 8.159 1.557 1.00 97.19 108 LEU A O 1
ATOM 837 N N . GLU A 1 109 ? -0.828 9.086 -0.344 1.00 95.75 109 GLU A N 1
ATOM 838 C CA . GLU A 1 109 ? -1.683 10.074 0.326 1.00 95.75 109 GLU A CA 1
ATOM 839 C C . GLU A 1 109 ? -2.770 9.385 1.162 1.00 95.75 109 GLU A C 1
ATOM 841 O O . GLU A 1 109 ? -3.049 9.815 2.281 1.00 95.75 109 GLU A O 1
ATOM 846 N N . LYS A 1 110 ? -3.374 8.296 0.658 1.00 95.12 110 LYS A N 1
ATOM 847 C CA . LYS A 1 110 ? -4.361 7.514 1.421 1.00 95.12 110 LYS A CA 1
ATOM 848 C C . LYS A 1 110 ? -3.743 6.929 2.687 1.00 95.12 110 LYS A C 1
ATOM 850 O O . LYS A 1 110 ? -4.352 7.055 3.749 1.00 95.12 110 LYS A O 1
ATOM 855 N N . TRP A 1 111 ? -2.556 6.337 2.586 1.00 97.25 111 TRP A N 1
ATOM 856 C CA . TRP A 1 111 ? -1.823 5.780 3.725 1.00 97.25 111 TRP A CA 1
ATOM 857 C C . TRP A 1 111 ? -1.523 6.841 4.787 1.00 97.25 111 TRP A C 1
ATOM 859 O O . TRP A 1 111 ? -1.900 6.675 5.953 1.00 97.25 111 TRP A O 1
ATOM 869 N N . GLN A 1 112 ? -0.944 7.968 4.374 1.00 96.88 112 GLN A N 1
ATOM 870 C CA . GLN A 1 112 ? -0.617 9.074 5.272 1.00 96.88 112 GLN A CA 1
ATOM 871 C C . GLN A 1 112 ? -1.869 9.662 5.923 1.00 96.88 112 GLN A C 1
ATOM 873 O O . GLN A 1 112 ? -1.986 9.686 7.147 1.00 96.88 112 GLN A O 1
ATOM 878 N N . TYR A 1 113 ? -2.848 10.076 5.116 1.00 95.44 113 TYR A N 1
ATOM 879 C CA . TYR A 1 113 ? -4.070 10.715 5.604 1.00 95.44 113 TYR A CA 1
ATOM 880 C C . TYR A 1 113 ? -4.830 9.830 6.594 1.00 95.44 113 TYR A C 1
ATOM 882 O O . TYR A 1 113 ? -5.277 10.302 7.641 1.00 95.44 113 TYR A O 1
ATOM 890 N N . THR A 1 114 ? -4.999 8.552 6.253 1.00 96.44 114 THR A N 1
ATOM 891 C CA . THR A 1 114 ? -5.820 7.627 7.038 1.00 96.44 114 THR A CA 1
ATOM 892 C C . THR A 1 114 ? -5.186 7.369 8.392 1.00 96.44 114 THR A C 1
ATOM 894 O O . THR A 1 114 ? -5.829 7.587 9.417 1.00 96.44 114 THR A O 1
ATOM 897 N N . THR A 1 115 ? -3.914 6.977 8.420 1.00 97.69 115 THR A N 1
ATOM 898 C CA . THR A 1 115 ? -3.225 6.653 9.677 1.00 97.69 115 THR A CA 1
ATOM 899 C C . THR A 1 115 ? -3.003 7.887 10.552 1.00 97.69 115 THR A C 1
ATOM 901 O O . THR A 1 115 ? -3.173 7.807 11.768 1.00 97.69 115 THR A O 1
ATOM 904 N N . GLU A 1 116 ? -2.751 9.063 9.962 1.00 97.44 116 GLU A N 1
ATOM 905 C CA . GLU A 1 116 ? -2.733 10.325 10.708 1.00 97.44 116 GLU A CA 1
ATOM 906 C C . GLU A 1 116 ? -4.071 10.618 11.375 1.00 97.44 116 GLU A C 1
ATOM 908 O O . GLU A 1 116 ? -4.119 10.996 12.547 1.00 97.44 116 G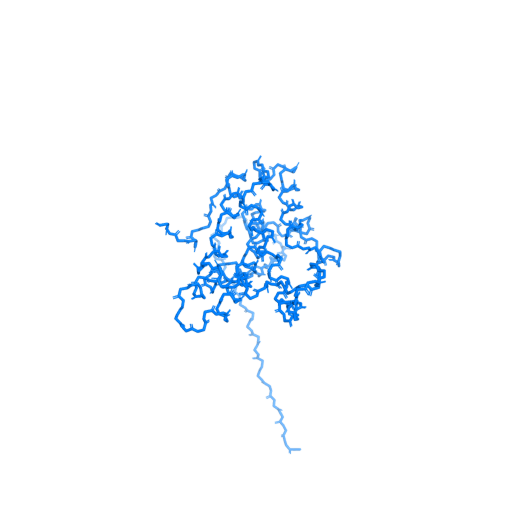LU A O 1
ATOM 913 N N . LYS A 1 117 ? -5.171 10.454 10.638 1.00 97.06 117 LYS A N 1
ATOM 914 C CA . LYS A 1 117 ? -6.510 10.714 11.163 1.00 97.06 117 LYS A CA 1
ATOM 915 C C . LYS A 1 117 ? -6.888 9.723 12.261 1.00 97.06 117 LYS A C 1
ATOM 917 O O . LYS A 1 117 ? -7.506 10.132 13.242 1.00 97.06 117 LYS A O 1
ATOM 922 N N . LEU A 1 118 ? -6.518 8.450 12.117 1.00 97.88 118 LEU A N 1
ATOM 923 C CA . LEU A 1 118 ? -6.729 7.422 13.140 1.00 97.88 118 LEU A CA 1
ATOM 924 C C . LEU A 1 118 ? -5.963 7.746 14.425 1.00 97.88 118 LEU A C 1
ATOM 926 O O . LEU A 1 118 ? -6.569 7.752 15.497 1.00 97.88 118 LEU A O 1
ATOM 930 N N . ALA A 1 119 ? -4.678 8.094 14.313 1.00 97.44 119 ALA A N 1
ATOM 931 C CA . ALA A 1 119 ? -3.843 8.449 15.459 1.00 97.44 119 ALA A CA 1
ATOM 932 C C . ALA A 1 119 ? -4.363 9.706 16.173 1.00 97.44 119 ALA A C 1
ATOM 934 O O . ALA A 1 119 ? -4.520 9.711 17.390 1.00 97.44 119 ALA A O 1
ATOM 935 N N . ARG A 1 120 ? -4.735 10.756 15.423 1.00 97.69 120 ARG A N 1
ATOM 936 C CA . ARG A 1 120 ? -5.324 11.984 16.000 1.00 97.69 120 ARG A CA 1
ATOM 937 C C . ARG A 1 120 ? -6.634 11.732 16.748 1.00 97.69 120 ARG A C 1
ATOM 939 O O . ARG A 1 120 ? -6.955 12.484 17.660 1.00 97.69 120 ARG A O 1
ATOM 946 N N . LYS A 1 121 ? -7.399 10.707 16.357 1.00 97.06 121 LYS A N 1
ATOM 947 C CA . LYS A 1 121 ? -8.629 10.294 17.051 1.00 97.06 121 LYS A CA 1
ATOM 948 C C . LYS A 1 121 ? -8.393 9.252 18.152 1.00 97.06 121 LYS A C 1
ATOM 950 O O . LYS A 1 121 ? -9.367 8.781 18.729 1.00 97.06 121 LYS A O 1
ATOM 955 N N . GLY A 1 122 ? -7.141 8.879 18.428 1.00 96.94 122 GLY A N 1
ATOM 956 C CA . GLY A 1 122 ? -6.794 7.893 19.451 1.00 96.94 122 GLY A CA 1
ATOM 957 C C . GLY A 1 122 ? -7.272 6.472 19.143 1.00 96.94 122 GLY A C 1
ATOM 958 O O . GLY A 1 122 ? -7.427 5.680 20.064 1.00 96.94 122 GLY A O 1
ATOM 959 N N . LEU A 1 123 ? -7.541 6.145 17.871 1.00 97.12 123 LEU A N 1
ATOM 960 C CA . LEU A 1 123 ? -7.967 4.794 17.473 1.00 97.12 123 LEU A CA 1
ATOM 961 C C . LEU A 1 123 ? -6.802 3.826 17.268 1.00 97.12 123 LEU A C 1
ATOM 963 O O . LEU A 1 123 ? -7.010 2.621 17.213 1.00 97.12 123 LEU A O 1
ATOM 967 N N . ILE A 1 124 ? -5.591 4.359 17.136 1.00 97.75 124 ILE A N 1
ATOM 968 C CA . ILE A 1 124 ? -4.342 3.602 17.069 1.00 97.75 124 ILE A CA 1
ATOM 969 C C . ILE A 1 124 ? -3.314 4.303 17.952 1.00 97.75 124 ILE A C 1
ATOM 971 O O . ILE A 1 124 ? -3.402 5.522 18.133 1.00 97.75 124 ILE A O 1
ATOM 975 N N . SER A 1 125 ? -2.345 3.556 18.490 1.00 97.38 125 SER A N 1
ATOM 976 C CA . SER A 1 125 ? -1.363 4.103 19.439 1.00 97.38 125 SER A CA 1
ATOM 977 C C . SER A 1 125 ? -0.541 5.252 18.851 1.00 97.38 125 SER A C 1
ATOM 979 O O . SER A 1 125 ? -0.302 6.251 19.524 1.00 97.38 125 SER A O 1
ATOM 981 N N . SER A 1 126 ? -0.126 5.133 17.590 1.00 97.38 126 SER A N 1
ATOM 982 C CA . SER A 1 126 ? 0.580 6.182 16.855 1.00 97.38 126 SER A CA 1
ATOM 983 C C . SER A 1 126 ? 0.465 5.973 15.342 1.00 97.38 126 SER A C 1
ATOM 985 O O . SER A 1 126 ? 0.019 4.922 14.880 1.00 97.38 126 SER A O 1
ATOM 987 N N . LYS A 1 127 ? 0.849 6.985 14.556 1.00 95.94 127 LYS A N 1
ATOM 988 C CA . LYS A 1 127 ? 0.997 6.844 13.100 1.00 95.94 127 LYS A CA 1
ATOM 989 C C . LYS A 1 127 ? 2.374 6.247 12.762 1.00 95.94 127 LYS A C 1
ATOM 991 O O . LYS A 1 127 ? 3.330 6.563 13.471 1.00 95.94 127 LYS A O 1
ATOM 996 N N . PRO A 1 128 ? 2.508 5.461 11.680 1.00 95.50 128 PRO A N 1
ATOM 997 C CA . PRO A 1 128 ? 3.817 5.012 11.214 1.00 95.50 128 PRO A CA 1
ATOM 998 C C . PRO A 1 128 ? 4.690 6.188 10.753 1.00 95.50 128 PRO A C 1
ATOM 1000 O O . PRO A 1 128 ? 4.195 7.275 10.432 1.00 95.50 128 PRO A O 1
ATOM 1003 N N . SER A 1 129 ? 6.006 5.966 10.721 1.00 94.62 129 SER A N 1
ATOM 1004 C CA . SER A 1 129 ? 6.949 6.907 10.115 1.00 94.62 129 SER A CA 1
ATOM 1005 C C . SER A 1 129 ? 6.766 6.918 8.596 1.00 94.62 129 SER A C 1
ATOM 1007 O O . SER A 1 129 ? 6.728 5.867 7.967 1.00 94.62 129 SER A O 1
ATOM 1009 N N . PHE A 1 130 ? 6.704 8.111 8.003 1.00 95.62 130 PHE A N 1
ATOM 1010 C CA . PHE A 1 130 ? 6.754 8.307 6.543 1.00 95.62 130 PHE A CA 1
ATOM 1011 C C . PHE A 1 130 ? 8.126 8.810 6.090 1.00 95.62 130 PHE A C 1
ATOM 1013 O O . PHE A 1 130 ? 8.256 9.534 5.106 1.00 95.62 130 PHE A O 1
ATOM 1020 N N . ALA A 1 131 ? 9.143 8.483 6.877 1.00 92.75 131 ALA A N 1
ATOM 1021 C CA . ALA A 1 131 ? 10.542 8.748 6.610 1.00 92.75 131 ALA A CA 1
ATOM 1022 C C . ALA A 1 131 ? 11.328 7.442 6.751 1.00 92.75 131 ALA A C 1
ATOM 1024 O O . ALA A 1 131 ? 10.874 6.513 7.424 1.00 92.75 131 ALA A O 1
ATOM 1025 N N . GLY A 1 132 ? 12.523 7.411 6.167 1.00 94.38 132 GLY A N 1
ATOM 1026 C CA . GLY A 1 132 ? 13.390 6.238 6.165 1.00 94.38 132 GLY A CA 1
ATOM 1027 C C . GLY A 1 132 ? 13.200 5.352 4.937 1.00 94.38 132 GLY A C 1
ATOM 1028 O O . GLY A 1 132 ? 12.364 5.620 4.072 1.00 94.38 132 GLY A O 1
ATOM 1029 N N . GLU A 1 133 ? 14.013 4.303 4.884 1.00 96.50 133 GLU A N 1
ATOM 1030 C CA . GLU A 1 133 ? 14.191 3.436 3.718 1.00 96.50 133 GLU A CA 1
ATOM 1031 C C . GLU A 1 133 ? 12.896 2.721 3.315 1.00 96.50 133 GLU A C 1
ATOM 1033 O O . GLU A 1 133 ? 12.458 2.884 2.182 1.00 96.50 133 GLU A O 1
ATOM 1038 N N . THR A 1 134 ? 12.197 2.065 4.253 1.00 96.38 134 THR A N 1
ATOM 1039 C CA . THR A 1 134 ? 10.937 1.349 3.970 1.00 96.38 134 THR A CA 1
ATOM 1040 C C . THR A 1 134 ? 9.913 2.217 3.233 1.00 96.38 134 THR A C 1
ATOM 1042 O O . THR A 1 134 ? 9.264 1.777 2.284 1.00 96.38 134 THR A O 1
ATOM 1045 N N . TRP A 1 135 ? 9.742 3.472 3.666 1.00 97.88 135 TRP A N 1
ATOM 1046 C CA . TRP A 1 135 ? 8.775 4.375 3.044 1.00 97.88 135 TRP A CA 1
ATOM 1047 C C . TRP A 1 135 ? 9.255 4.890 1.682 1.00 97.88 135 TRP A C 1
ATOM 1049 O O . TRP A 1 135 ? 8.443 5.032 0.771 1.00 97.88 135 TRP A O 1
ATOM 1059 N N . GLN A 1 136 ? 10.559 5.139 1.521 1.00 98.12 136 GLN A N 1
ATOM 1060 C CA . GLN A 1 136 ? 11.150 5.532 0.236 1.00 98.12 136 GLN A CA 1
ATOM 1061 C C . GLN A 1 136 ? 11.024 4.417 -0.807 1.00 98.12 136 GLN A C 1
ATOM 1063 O O . GLN A 1 136 ? 10.665 4.682 -1.954 1.00 98.12 136 GLN A O 1
ATOM 1068 N N . GLU A 1 137 ? 11.247 3.165 -0.409 1.00 97.75 137 GLU A N 1
ATOM 1069 C CA . GLU A 1 137 ? 11.027 2.011 -1.279 1.00 97.75 137 GLU A CA 1
ATOM 1070 C C . GLU A 1 137 ? 9.549 1.854 -1.649 1.00 97.75 137 GLU A C 1
ATOM 1072 O O . GLU A 1 137 ? 9.228 1.554 -2.799 1.00 97.75 137 GLU A O 1
ATOM 1077 N N . PHE A 1 138 ? 8.631 2.109 -0.710 1.00 98.44 138 PHE A N 1
ATOM 1078 C CA . PHE A 1 138 ? 7.197 2.075 -0.996 1.00 98.44 138 PHE A CA 1
ATOM 1079 C C . PHE A 1 138 ? 6.753 3.182 -1.954 1.00 98.44 138 PHE A C 1
ATOM 1081 O O . PHE A 1 138 ? 5.955 2.921 -2.855 1.00 98.44 138 PHE A O 1
ATOM 1088 N N . ASP A 1 139 ? 7.282 4.397 -1.800 1.00 98.19 139 ASP A N 1
ATOM 1089 C CA . ASP A 1 139 ? 7.068 5.500 -2.741 1.00 98.19 139 ASP A CA 1
ATOM 1090 C C . ASP A 1 139 ? 7.560 5.123 -4.146 1.00 98.19 139 ASP A C 1
ATOM 1092 O O . ASP A 1 139 ? 6.793 5.169 -5.113 1.00 98.19 139 ASP A O 1
ATOM 1096 N N . CYS A 1 140 ? 8.790 4.606 -4.241 1.00 97.44 140 CYS A N 1
ATOM 1097 C CA . CYS A 1 140 ? 9.356 4.088 -5.487 1.00 97.44 140 CYS A CA 1
ATOM 1098 C C . CYS A 1 140 ? 8.458 3.009 -6.121 1.00 97.44 140 CYS A C 1
ATOM 1100 O O . CYS A 1 140 ? 8.084 3.108 -7.294 1.00 97.44 140 CYS A O 1
ATOM 1102 N N . LEU A 1 141 ? 8.020 2.025 -5.330 1.00 98.25 141 LEU A N 1
ATOM 1103 C CA . LEU A 1 141 ? 7.143 0.945 -5.777 1.00 98.25 141 LEU A CA 1
ATOM 1104 C C . LEU A 1 141 ? 5.787 1.466 -6.296 1.00 98.25 141 LEU A C 1
ATOM 1106 O O . LEU A 1 141 ? 5.290 1.007 -7.331 1.00 98.25 141 LEU A O 1
ATOM 1110 N N . VAL A 1 142 ? 5.186 2.451 -5.621 1.00 98.19 142 VAL A N 1
ATOM 1111 C CA . VAL A 1 142 ? 3.953 3.110 -6.088 1.00 98.19 142 VAL A CA 1
ATOM 1112 C C . VAL A 1 142 ? 4.205 3.886 -7.386 1.00 98.19 142 VAL A C 1
ATOM 1114 O O . VAL A 1 142 ? 3.374 3.836 -8.302 1.00 98.19 142 VAL A O 1
ATOM 1117 N N . GLY A 1 143 ? 5.353 4.557 -7.504 1.00 97.06 143 GLY A N 1
ATOM 1118 C CA . GLY A 1 143 ? 5.807 5.215 -8.729 1.00 97.06 143 GLY A CA 1
ATOM 1119 C C . GLY A 1 143 ? 5.900 4.243 -9.906 1.00 97.06 143 GLY A C 1
ATOM 1120 O O . GLY A 1 143 ? 5.330 4.501 -10.971 1.00 97.06 143 GLY A O 1
ATOM 1121 N N . PHE A 1 144 ? 6.515 3.081 -9.691 1.00 97.38 144 PHE A N 1
ATOM 1122 C CA . PHE A 1 144 ? 6.606 1.995 -10.666 1.00 97.38 144 PHE A CA 1
ATOM 1123 C C . PHE A 1 144 ? 5.235 1.466 -11.090 1.00 97.38 144 PHE A C 1
ATOM 1125 O O . PHE A 1 144 ? 4.956 1.379 -12.288 1.00 97.38 144 PHE A O 1
ATOM 1132 N N . ARG A 1 145 ? 4.330 1.195 -10.143 1.00 97.56 145 ARG A N 1
ATOM 1133 C CA . ARG A 1 145 ? 2.946 0.791 -10.452 1.00 97.56 145 ARG A CA 1
ATOM 1134 C C . ARG A 1 145 ? 2.228 1.825 -11.316 1.00 97.56 145 ARG A C 1
ATOM 1136 O O . ARG A 1 145 ? 1.549 1.463 -12.277 1.00 97.56 145 ARG A O 1
ATOM 1143 N N . ASN A 1 146 ? 2.359 3.109 -10.991 1.00 96.31 146 ASN A N 1
ATOM 1144 C CA . ASN A 1 146 ? 1.727 4.175 -11.768 1.00 96.31 146 ASN A CA 1
ATOM 1145 C C . ASN A 1 146 ? 2.329 4.275 -13.170 1.00 96.31 146 ASN A C 1
ATOM 1147 O O . ASN A 1 146 ? 1.596 4.407 -14.150 1.00 96.31 146 ASN A O 1
ATOM 1151 N N . GLY A 1 147 ? 3.649 4.160 -13.278 1.00 95.81 147 GLY A N 1
ATOM 1152 C CA . GLY A 1 147 ? 4.338 4.169 -14.557 1.00 95.81 147 GLY A CA 1
ATOM 1153 C C . GLY A 1 147 ? 3.947 2.998 -15.466 1.00 95.81 147 GLY A C 1
ATOM 1154 O O . GLY A 1 147 ? 3.726 3.198 -16.662 1.00 95.81 147 GLY A O 1
ATOM 1155 N N . LEU A 1 148 ? 3.739 1.809 -14.892 1.00 96.19 148 LEU A N 1
ATOM 1156 C CA . LEU A 1 148 ? 3.217 0.632 -15.594 1.00 96.19 148 LEU A CA 1
ATOM 1157 C C . LEU A 1 148 ? 1.788 0.831 -16.108 1.00 96.19 148 LEU A C 1
ATOM 1159 O O . LEU A 1 148 ? 1.510 0.573 -17.278 1.00 96.19 148 LEU A O 1
ATOM 1163 N N . LEU A 1 149 ? 0.875 1.301 -15.256 1.00 95.56 149 LEU A N 1
ATOM 1164 C CA . LEU A 1 149 ? -0.547 1.415 -15.607 1.00 95.56 149 LEU A CA 1
ATOM 1165 C C . LEU A 1 149 ? -0.864 2.581 -16.540 1.00 95.56 149 LEU A C 1
ATOM 1167 O O . LEU A 1 149 ? -1.868 2.546 -17.247 1.00 95.56 149 LEU A O 1
ATOM 1171 N N . HIS A 1 150 ? -0.016 3.606 -16.550 1.00 94.12 150 HIS A N 1
ATOM 1172 C CA . HIS A 1 150 ? -0.166 4.774 -17.415 1.00 94.12 150 HIS A CA 1
ATOM 1173 C C . HIS A 1 150 ? 0.791 4.753 -18.612 1.00 94.12 150 HIS A C 1
ATOM 1175 O O . HIS A 1 150 ? 1.040 5.794 -19.214 1.00 94.12 150 HIS A O 1
ATOM 1181 N N . ALA A 1 151 ? 1.328 3.576 -18.954 1.00 91.88 151 ALA A N 1
ATOM 1182 C CA . ALA A 1 151 ? 2.205 3.343 -20.102 1.00 91.88 151 ALA A CA 1
ATOM 1183 C C . ALA A 1 151 ? 3.493 4.195 -20.133 1.00 91.88 151 ALA A C 1
ATOM 1185 O O . ALA A 1 151 ? 4.163 4.256 -21.165 1.00 91.88 151 ALA A O 1
ATOM 1186 N N . ARG A 1 152 ? 3.901 4.808 -19.009 1.00 93.62 152 ARG A N 1
ATOM 1187 C CA . ARG A 1 152 ? 5.190 5.518 -18.927 1.00 93.62 152 ARG A CA 1
ATOM 1188 C C . ARG A 1 152 ? 6.352 4.556 -19.115 1.00 93.62 152 ARG A C 1
ATOM 1190 O O . ARG A 1 152 ? 7.306 4.918 -19.786 1.00 93.62 152 ARG A O 1
ATOM 1197 N N . ALA A 1 153 ? 6.243 3.322 -18.626 1.00 93.00 153 ALA A N 1
ATOM 1198 C CA . ALA A 1 153 ? 7.247 2.274 -18.832 1.00 93.00 153 ALA A CA 1
ATOM 1199 C C . ALA A 1 153 ? 7.510 1.944 -20.319 1.00 93.00 153 ALA A C 1
ATOM 1201 O O . ALA A 1 153 ? 8.510 1.316 -20.647 1.00 93.00 153 ALA A O 1
ATOM 1202 N N . SER A 1 154 ? 6.609 2.340 -21.227 1.00 92.31 154 SER A N 1
ATOM 1203 C CA . SER A 1 154 ? 6.735 2.128 -22.674 1.00 92.31 154 SER A CA 1
ATOM 1204 C C . SER A 1 154 ? 7.329 3.324 -23.423 1.00 92.31 154 SER A C 1
ATOM 1206 O O . SER A 1 154 ? 7.435 3.272 -24.648 1.00 92.31 154 SER A O 1
ATOM 1208 N N . ARG A 1 155 ? 7.697 4.408 -22.726 1.00 92.31 155 ARG A N 1
ATOM 1209 C CA . ARG A 1 155 ? 8.378 5.549 -23.352 1.00 92.31 155 ARG A CA 1
ATOM 1210 C C . ARG A 1 155 ? 9.764 5.141 -23.876 1.00 92.31 155 ARG A C 1
ATOM 1212 O O . ARG A 1 155 ? 10.402 4.263 -23.294 1.00 92.31 155 ARG A O 1
ATOM 1219 N N . PRO A 1 156 ? 10.243 5.764 -24.968 1.00 90.75 156 PRO A N 1
ATOM 1220 C CA . PRO A 1 156 ? 11.600 5.537 -25.447 1.00 90.75 156 PRO A CA 1
ATOM 1221 C C . PRO A 1 156 ? 12.629 6.029 -24.423 1.00 90.75 156 PRO A C 1
ATOM 1223 O O . PRO A 1 156 ? 12.397 7.005 -23.715 1.00 90.75 156 PRO A O 1
ATOM 1226 N N . GLN A 1 157 ? 13.783 5.367 -24.383 1.00 88.56 157 GLN A N 1
ATOM 1227 C CA . GLN A 1 157 ? 14.919 5.744 -23.545 1.00 88.56 157 GLN A CA 1
ATOM 1228 C C . GLN A 1 157 ? 16.058 6.237 -24.443 1.00 88.56 157 GLN A C 1
ATOM 1230 O O . GLN A 1 157 ? 16.497 5.509 -25.333 1.00 88.56 157 GLN A O 1
ATOM 1235 N N . SER A 1 158 ? 16.531 7.465 -24.226 1.00 86.00 158 SER A N 1
ATOM 1236 C CA . SER A 1 158 ? 17.663 8.049 -24.956 1.00 86.00 158 SER A CA 1
ATOM 1237 C C . SER A 1 158 ? 18.435 9.018 -24.066 1.00 86.00 158 SER A C 1
ATOM 1239 O O . SER A 1 158 ? 17.849 9.680 -23.212 1.00 86.00 158 SER A O 1
ATOM 1241 N N . ALA A 1 159 ? 19.747 9.132 -24.290 1.00 84.44 159 ALA A N 1
ATOM 1242 C CA . ALA A 1 159 ? 20.565 10.146 -23.632 1.00 84.44 159 ALA A CA 1
ATOM 1243 C C . ALA A 1 159 ? 20.045 11.556 -23.971 1.00 84.44 159 ALA A C 1
ATOM 1245 O O . ALA A 1 159 ? 19.723 11.835 -25.128 1.00 84.44 159 ALA A O 1
ATOM 1246 N N . GLY A 1 160 ? 19.971 12.431 -22.964 1.00 84.00 160 GLY A N 1
ATOM 1247 C CA . GLY A 1 160 ? 19.570 13.835 -23.115 1.00 84.00 160 GLY A CA 1
ATOM 1248 C C . GLY A 1 160 ? 18.066 14.118 -23.036 1.00 84.00 160 GLY A C 1
ATOM 1249 O O . GLY A 1 160 ? 17.686 15.282 -23.140 1.00 84.00 160 GLY A O 1
ATOM 1250 N N . LEU A 1 161 ? 17.213 13.102 -22.842 1.00 87.19 161 LEU A N 1
ATOM 1251 C CA . LEU A 1 161 ? 15.804 13.334 -22.508 1.00 87.19 161 LEU A CA 1
ATOM 1252 C C . LEU A 1 161 ? 15.664 13.821 -21.052 1.00 87.19 161 LEU A C 1
ATOM 1254 O O . LEU A 1 161 ? 16.405 13.336 -20.194 1.00 87.19 161 LEU A O 1
ATOM 1258 N N . PRO A 1 162 ? 14.721 14.735 -20.754 1.00 89.44 162 PRO A N 1
ATOM 1259 C CA . PRO A 1 162 ? 14.355 15.077 -19.378 1.00 89.44 162 PRO A CA 1
ATOM 1260 C C . PRO A 1 162 ? 13.842 13.858 -18.598 1.00 89.44 162 PRO A C 1
ATOM 1262 O O . PRO A 1 162 ? 13.207 12.976 -19.179 1.00 89.44 162 PRO A O 1
ATOM 1265 N N . ASP A 1 163 ? 14.038 13.826 -17.280 1.00 84.31 163 ASP A N 1
ATOM 1266 C CA . ASP A 1 163 ? 13.639 12.697 -16.422 1.00 84.31 163 ASP A CA 1
ATOM 1267 C C . ASP A 1 163 ? 12.130 12.404 -16.484 1.00 84.31 163 ASP A C 1
ATOM 1269 O O . ASP A 1 163 ? 11.698 11.249 -16.459 1.00 84.31 163 ASP A O 1
ATOM 1273 N N . GLU A 1 164 ? 11.294 13.435 -16.631 1.00 87.81 164 GLU A N 1
ATOM 1274 C CA . GLU A 1 164 ? 9.844 13.278 -16.777 1.00 87.81 164 GLU A CA 1
ATOM 1275 C C . GLU A 1 164 ? 9.474 12.512 -18.053 1.00 87.81 164 GLU A C 1
ATOM 1277 O O . GLU A 1 164 ? 8.430 11.845 -18.116 1.00 87.81 164 GLU A O 1
ATOM 1282 N N . GLU A 1 165 ? 10.346 12.588 -19.056 1.00 89.19 165 GLU A N 1
ATOM 1283 C CA . GLU A 1 165 ? 10.200 11.935 -20.342 1.00 89.19 165 GLU A CA 1
ATOM 1284 C C . GLU A 1 165 ? 10.785 10.518 -20.393 1.00 89.19 165 GLU A C 1
ATOM 1286 O O . GLU A 1 165 ? 10.491 9.761 -21.326 1.00 89.19 165 GLU A O 1
ATOM 1291 N N . MET A 1 166 ? 11.550 10.123 -19.382 1.00 92.56 166 MET A N 1
ATOM 1292 C CA . MET A 1 166 ? 12.140 8.794 -19.304 1.00 92.56 166 MET A CA 1
ATOM 1293 C C . MET A 1 166 ? 11.093 7.736 -18.918 1.00 92.56 166 MET A C 1
ATOM 1295 O O . MET A 1 166 ? 10.069 8.048 -18.288 1.00 92.56 166 MET A O 1
ATOM 1299 N N . PRO A 1 167 ? 11.297 6.467 -19.318 1.00 94.25 167 PRO A N 1
ATOM 1300 C CA . PRO A 1 167 ? 10.421 5.387 -18.899 1.00 94.25 167 PRO A CA 1
ATOM 1301 C C . PRO A 1 167 ? 10.513 5.143 -17.394 1.00 94.25 167 PRO A C 1
ATOM 1303 O O . PRO A 1 167 ? 11.595 5.150 -16.816 1.00 94.25 167 PRO A O 1
ATOM 1306 N N . VAL A 1 168 ? 9.361 4.884 -16.772 1.00 94.06 168 VAL A N 1
ATOM 1307 C CA . VAL A 1 168 ? 9.253 4.529 -15.351 1.00 94.06 168 VAL A CA 1
ATOM 1308 C C . VAL A 1 168 ? 8.303 3.333 -15.218 1.00 94.06 168 VAL A C 1
ATOM 1310 O O . VAL A 1 168 ? 7.148 3.457 -15.635 1.00 94.06 168 VAL A O 1
ATOM 1313 N N . PRO A 1 169 ? 8.741 2.189 -14.661 1.00 94.12 169 PRO A N 1
ATOM 1314 C CA . PRO A 1 169 ? 10.146 1.815 -14.479 1.00 94.12 169 PRO A CA 1
ATOM 1315 C C . PRO A 1 169 ? 10.866 1.760 -15.833 1.00 94.12 169 PRO A C 1
ATOM 1317 O O . PRO A 1 169 ? 10.245 1.483 -16.865 1.00 94.12 169 PRO A O 1
ATOM 1320 N N . SER A 1 170 ? 12.167 2.011 -15.826 1.00 92.56 170 SER A N 1
ATOM 1321 C CA . SER A 1 170 ? 13.047 1.821 -16.976 1.00 92.56 170 SER A CA 1
ATOM 1322 C C . SER A 1 170 ? 13.399 0.341 -17.180 1.00 92.56 170 SER A C 1
ATOM 1324 O O . SER A 1 170 ? 13.120 -0.524 -16.347 1.00 92.56 170 SER A O 1
ATOM 1326 N N . MET A 1 171 ? 14.049 0.027 -18.303 1.00 88.00 171 MET A N 1
ATOM 1327 C CA . MET A 1 171 ? 14.557 -1.329 -18.547 1.00 88.00 171 MET A CA 1
ATOM 1328 C C . MET A 1 171 ? 15.654 -1.741 -17.564 1.00 88.00 171 MET A C 1
ATOM 1330 O O . MET A 1 171 ? 15.752 -2.919 -17.227 1.00 88.00 171 MET A O 1
ATOM 1334 N N . GLU A 1 172 ? 16.458 -0.783 -17.110 1.00 89.56 172 GLU A N 1
ATOM 1335 C CA . GLU A 1 172 ? 17.508 -1.006 -16.121 1.00 89.56 172 GLU A CA 1
ATOM 1336 C C . GLU A 1 172 ? 16.912 -1.303 -14.739 1.00 89.56 172 GLU A C 1
ATOM 1338 O O . GLU A 1 172 ? 17.380 -2.218 -14.062 1.00 89.56 172 GLU A O 1
ATOM 1343 N N . ASP A 1 173 ? 15.822 -0.623 -14.367 1.00 91.88 173 ASP A N 1
ATOM 1344 C CA . ASP A 1 173 ? 15.097 -0.905 -13.121 1.00 91.88 173 ASP A CA 1
ATOM 1345 C C . ASP A 1 173 ? 14.613 -2.359 -13.085 1.00 91.88 173 ASP A C 1
ATOM 1347 O O . ASP A 1 173 ? 14.826 -3.061 -12.099 1.00 91.88 173 ASP A O 1
ATOM 1351 N N . PHE A 1 174 ? 14.042 -2.861 -14.188 1.00 87.81 174 PHE A N 1
ATOM 1352 C CA . PHE A 1 174 ? 13.624 -4.267 -14.275 1.00 87.81 174 PHE A CA 1
ATOM 1353 C C . PHE A 1 174 ? 14.783 -5.265 -14.210 1.00 87.81 174 PHE A C 1
ATOM 1355 O O . PHE A 1 174 ? 14.562 -6.409 -13.827 1.00 87.81 174 PHE A O 1
ATOM 1362 N N . GLN A 1 175 ? 15.988 -4.883 -14.637 1.00 86.69 175 GLN A N 1
ATOM 1363 C CA . GLN A 1 175 ? 17.158 -5.766 -14.599 1.00 86.69 175 GLN A CA 1
ATOM 1364 C C . GLN A 1 175 ? 17.786 -5.842 -13.209 1.00 86.69 175 GLN A C 1
ATOM 1366 O O . GLN A 1 175 ? 18.348 -6.875 -12.861 1.00 86.69 175 GLN A O 1
ATOM 1371 N N . LYS A 1 176 ? 17.706 -4.751 -12.443 1.00 87.94 176 LYS A N 1
ATOM 1372 C CA . LYS A 1 176 ? 18.254 -4.657 -11.085 1.00 87.94 176 LYS A CA 1
ATOM 1373 C C . LYS A 1 176 ? 17.280 -5.118 -10.006 1.00 87.94 176 LYS A C 1
ATOM 1375 O O . LYS A 1 176 ? 17.699 -5.328 -8.873 1.00 87.94 176 LYS A O 1
ATOM 1380 N N . MET A 1 177 ? 15.991 -5.217 -10.322 1.00 89.31 177 MET A N 1
ATOM 1381 C CA . MET A 1 177 ? 14.987 -5.614 -9.346 1.00 89.31 177 MET A CA 1
ATOM 1382 C C . MET A 1 177 ? 15.084 -7.108 -9.044 1.00 89.31 177 MET A C 1
ATOM 1384 O O . MET A 1 177 ? 14.779 -7.950 -9.891 1.00 89.31 177 MET A O 1
ATOM 1388 N N . GLU A 1 178 ? 15.462 -7.419 -7.809 1.00 92.31 178 GLU A N 1
ATOM 1389 C CA . GLU A 1 178 ? 15.449 -8.785 -7.301 1.00 92.31 178 GLU A CA 1
ATOM 1390 C C . GLU A 1 178 ? 14.007 -9.312 -7.200 1.00 92.31 178 GLU A C 1
ATOM 1392 O O . GLU A 1 178 ? 13.114 -8.583 -6.745 1.00 92.31 178 GLU A O 1
ATOM 1397 N N . PRO A 1 179 ? 13.749 -10.575 -7.586 1.00 92.88 179 PRO A N 1
ATOM 1398 C CA . PRO A 1 179 ? 12.438 -11.184 -7.407 1.00 92.88 179 PRO A CA 1
ATOM 1399 C C . PRO A 1 179 ? 11.985 -11.128 -5.944 1.00 92.88 179 PRO A C 1
ATOM 1401 O O . PRO A 1 179 ? 12.739 -11.474 -5.033 1.00 92.88 179 PRO A O 1
ATOM 1404 N N . GLY A 1 180 ? 10.741 -10.709 -5.705 1.00 95.00 180 GLY A N 1
ATOM 1405 C CA . GLY A 1 180 ? 10.197 -10.582 -4.353 1.00 95.00 180 GLY A CA 1
ATOM 1406 C C . GLY A 1 180 ? 10.524 -9.264 -3.653 1.00 95.00 180 GLY A C 1
ATOM 1407 O O . GLY A 1 180 ? 10.052 -9.063 -2.530 1.00 95.00 180 GLY A O 1
ATOM 1408 N N . TRP A 1 181 ? 11.279 -8.351 -4.277 1.00 96.44 181 TRP A N 1
ATOM 1409 C CA . TRP A 1 181 ? 11.531 -7.022 -3.710 1.00 96.44 181 TRP A CA 1
ATOM 1410 C C . TRP A 1 181 ? 10.219 -6.279 -3.425 1.00 96.44 181 TRP A C 1
ATOM 1412 O O . TRP A 1 181 ? 10.018 -5.804 -2.307 1.00 96.44 181 TRP A O 1
ATOM 1422 N N . ALA A 1 182 ? 9.275 -6.250 -4.375 1.00 97.62 182 ALA A N 1
ATOM 1423 C CA . ALA A 1 182 ? 8.016 -5.522 -4.201 1.00 97.62 182 ALA A CA 1
ATOM 1424 C C . ALA A 1 182 ? 7.169 -6.116 -3.063 1.00 97.62 182 ALA A C 1
ATOM 1426 O O . ALA A 1 182 ? 6.592 -5.375 -2.260 1.00 97.62 182 ALA A O 1
ATOM 1427 N N . VAL A 1 183 ? 7.154 -7.450 -2.948 1.00 97.69 183 VAL A N 1
ATOM 1428 C CA . VAL A 1 183 ? 6.525 -8.166 -1.826 1.00 97.69 183 VAL A CA 1
ATOM 1429 C C . VAL A 1 183 ? 7.200 -7.807 -0.499 1.00 97.69 183 VAL A C 1
ATOM 1431 O O . VAL A 1 183 ? 6.519 -7.573 0.506 1.00 97.69 183 VAL A O 1
ATOM 1434 N N . GLY A 1 184 ? 8.534 -7.753 -0.478 1.00 97.38 184 GLY A N 1
ATOM 1435 C CA . GLY A 1 184 ? 9.328 -7.371 0.687 1.00 97.38 184 GLY A CA 1
ATOM 1436 C C . GLY A 1 184 ? 8.969 -5.975 1.192 1.00 97.38 184 GLY A C 1
ATOM 1437 O O . GLY A 1 184 ? 8.639 -5.823 2.371 1.00 97.38 184 GLY A O 1
ATOM 1438 N N . VAL A 1 185 ? 8.922 -4.998 0.282 1.00 97.94 185 VAL A N 1
ATOM 1439 C CA . VAL A 1 185 ? 8.567 -3.601 0.571 1.00 97.94 185 VAL A CA 1
ATOM 1440 C C . VAL A 1 185 ? 7.189 -3.500 1.220 1.00 97.94 185 VAL A C 1
ATOM 1442 O O . VAL A 1 185 ? 7.060 -2.955 2.317 1.00 97.94 185 VAL A O 1
ATOM 1445 N N . ILE A 1 186 ? 6.142 -4.073 0.612 1.00 98.12 186 ILE A N 1
ATOM 1446 C CA . ILE A 1 186 ? 4.791 -3.970 1.193 1.00 98.12 186 ILE A CA 1
ATOM 1447 C C . ILE A 1 186 ? 4.666 -4.720 2.524 1.00 98.12 186 ILE A C 1
ATOM 1449 O O . ILE A 1 186 ? 3.917 -4.296 3.404 1.00 98.12 186 ILE A O 1
ATOM 1453 N N . THR A 1 187 ? 5.424 -5.806 2.704 1.00 97.94 187 THR A N 1
ATOM 1454 C CA . THR A 1 187 ? 5.457 -6.549 3.968 1.00 97.94 187 THR A CA 1
ATOM 1455 C C . THR A 1 187 ? 6.079 -5.692 5.069 1.00 97.94 187 THR A C 1
ATOM 1457 O O . THR A 1 187 ? 5.578 -5.680 6.194 1.00 97.94 187 THR A O 1
ATOM 1460 N N . ALA A 1 188 ? 7.157 -4.967 4.761 1.00 97.25 188 ALA A N 1
ATOM 1461 C CA . ALA A 1 188 ? 7.800 -4.046 5.692 1.00 97.25 188 ALA A CA 1
ATOM 1462 C C . ALA A 1 188 ? 6.869 -2.878 6.058 1.00 97.25 188 ALA A C 1
ATOM 1464 O O . ALA A 1 188 ? 6.625 -2.655 7.240 1.00 97.25 188 ALA A O 1
ATOM 1465 N N . VAL A 1 189 ? 6.243 -2.229 5.071 1.00 97.94 189 VAL A N 1
ATOM 1466 C CA . VAL A 1 189 ? 5.292 -1.120 5.295 1.00 97.94 189 VAL A CA 1
ATOM 1467 C C . VAL A 1 189 ? 4.130 -1.528 6.199 1.00 97.94 189 VAL A C 1
ATOM 1469 O O . VAL A 1 189 ? 3.761 -0.799 7.120 1.00 97.94 189 VAL A O 1
ATOM 1472 N N . ILE A 1 190 ? 3.540 -2.701 5.960 1.00 98.06 190 ILE A N 1
ATOM 1473 C CA . ILE A 1 190 ? 2.435 -3.179 6.793 1.00 98.06 190 ILE A CA 1
ATOM 1474 C C . ILE A 1 190 ? 2.937 -3.535 8.202 1.00 98.06 190 ILE A C 1
ATOM 1476 O O . ILE A 1 190 ? 2.266 -3.228 9.184 1.00 98.06 190 ILE A O 1
ATOM 1480 N N . ARG A 1 191 ? 4.127 -4.128 8.352 1.00 97.25 191 ARG A N 1
ATOM 1481 C CA . ARG A 1 191 ? 4.712 -4.364 9.685 1.00 97.25 191 ARG A CA 1
ATOM 1482 C C . ARG A 1 191 ? 4.945 -3.061 10.448 1.00 97.25 191 ARG A C 1
ATOM 1484 O O . ARG A 1 191 ? 4.596 -3.005 11.625 1.00 97.25 191 ARG A O 1
ATOM 1491 N N . ASP A 1 192 ? 5.450 -2.026 9.785 1.00 97.25 192 ASP A N 1
ATOM 1492 C CA . ASP A 1 192 ? 5.660 -0.705 10.385 1.00 97.25 192 ASP A CA 1
ATOM 1493 C C . ASP A 1 192 ? 4.331 -0.064 10.813 1.00 97.25 192 ASP A C 1
ATOM 1495 O O . ASP A 1 192 ? 4.244 0.525 11.894 1.00 97.25 192 ASP A O 1
ATOM 1499 N N . LEU A 1 193 ? 3.265 -0.245 10.021 1.00 97.88 193 LEU A N 1
ATOM 1500 C CA . LEU A 1 193 ? 1.906 0.147 10.404 1.00 97.88 193 LEU A CA 1
ATOM 1501 C C . LEU A 1 193 ? 1.471 -0.527 11.707 1.00 97.88 193 LEU A C 1
ATOM 1503 O O . LEU A 1 193 ? 1.010 0.156 12.620 1.00 97.88 193 LEU A O 1
ATOM 1507 N N . HIS A 1 194 ? 1.622 -1.845 11.807 1.00 97.69 194 HIS A N 1
ATOM 1508 C CA . HIS A 1 194 ? 1.218 -2.593 12.998 1.00 97.69 194 HIS A CA 1
ATOM 1509 C C . HIS A 1 194 ? 2.049 -2.244 14.228 1.00 97.69 194 HIS A C 1
ATOM 1511 O O . HIS A 1 194 ? 1.484 -2.062 15.309 1.00 97.69 194 HIS A O 1
ATOM 1517 N N . ALA A 1 195 ? 3.363 -2.086 14.057 1.00 97.06 195 ALA A N 1
ATOM 1518 C CA . ALA A 1 195 ? 4.259 -1.648 15.117 1.00 97.06 195 ALA A CA 1
ATOM 1519 C C . ALA A 1 195 ? 3.838 -0.278 15.671 1.00 97.06 195 ALA A C 1
ATOM 1521 O O . ALA A 1 195 ? 3.727 -0.114 16.884 1.00 97.06 195 ALA A O 1
ATOM 1522 N N . ALA A 1 196 ? 3.524 0.682 14.795 1.00 96.94 196 ALA A N 1
ATOM 1523 C CA . ALA A 1 196 ? 3.062 2.006 15.204 1.00 96.94 196 ALA A CA 1
ATOM 1524 C C . ALA A 1 196 ? 1.653 1.987 15.818 1.00 96.94 196 ALA A C 1
ATOM 1526 O O . ALA A 1 196 ? 1.378 2.702 16.786 1.00 96.94 196 ALA A O 1
ATOM 1527 N N . ALA A 1 197 ? 0.756 1.167 15.271 1.00 97.25 197 ALA A N 1
ATOM 1528 C CA . ALA A 1 197 ? -0.626 1.088 15.719 1.00 97.25 197 ALA A CA 1
ATOM 1529 C C . ALA A 1 197 ? -0.815 0.276 17.009 1.00 97.25 197 ALA A C 1
ATOM 1531 O O . ALA A 1 197 ? -1.884 0.371 17.609 1.00 97.25 197 ALA A O 1
ATOM 1532 N N . GLY A 1 198 ? 0.185 -0.510 17.425 1.00 94.69 198 GLY A N 1
ATOM 1533 C CA . GLY A 1 198 ? 0.079 -1.423 18.566 1.00 94.69 198 GLY A CA 1
ATOM 1534 C C . GLY A 1 198 ? -0.782 -2.657 18.271 1.00 94.69 198 GLY A C 1
ATOM 1535 O O . GLY A 1 198 ? -1.427 -3.192 19.170 1.00 94.69 198 GLY A O 1
ATOM 1536 N N . THR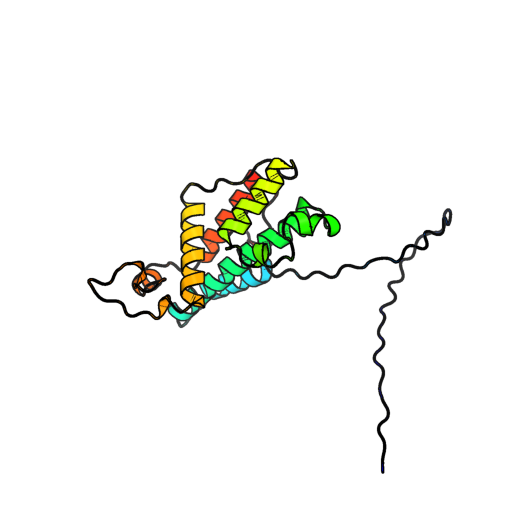 A 1 199 ? -0.827 -3.094 17.011 1.00 94.50 199 THR A N 1
ATOM 1537 C CA . THR A 1 199 ? -1.628 -4.242 16.546 1.00 94.50 199 THR A CA 1
ATOM 1538 C C . THR A 1 199 ? -0.720 -5.352 16.007 1.00 94.50 199 THR A C 1
ATOM 1540 O O . THR A 1 199 ? 0.493 -5.174 15.901 1.00 94.50 199 THR A O 1
ATOM 1543 N N . LYS A 1 200 ? -1.275 -6.532 15.708 1.00 94.62 200 LYS A N 1
ATOM 1544 C CA . LYS A 1 200 ? -0.496 -7.663 15.182 1.00 94.62 200 LYS A CA 1
ATOM 1545 C C . LYS A 1 200 ? -0.543 -7.688 13.653 1.00 94.62 200 LYS A C 1
ATOM 1547 O O . LYS A 1 200 ? -1.636 -7.548 13.115 1.00 94.62 200 LYS A O 1
ATOM 1552 N N . PRO A 1 201 ? 0.593 -7.914 12.964 1.00 94.38 201 PRO A N 1
ATOM 1553 C CA . PRO A 1 201 ? 0.589 -8.167 11.530 1.00 94.38 201 PRO A CA 1
ATOM 1554 C C . PRO A 1 201 ? -0.298 -9.357 11.149 1.00 94.38 201 PRO A C 1
ATOM 1556 O O . PRO A 1 201 ? -0.451 -10.275 11.957 1.00 94.38 201 PRO A O 1
ATOM 1559 N N . PRO A 1 202 ? -0.831 -9.377 9.919 1.00 93.31 202 PRO A N 1
ATOM 1560 C CA . PRO A 1 202 ? -1.700 -10.446 9.465 1.00 93.31 202 PRO A CA 1
ATOM 1561 C C . PRO A 1 202 ? -0.947 -11.773 9.318 1.00 93.31 202 PRO A C 1
ATOM 1563 O O . PRO A 1 202 ? 0.171 -11.824 8.796 1.00 93.31 202 PRO A O 1
ATOM 1566 N N . ASP A 1 203 ? -1.605 -12.871 9.691 1.00 90.56 203 ASP A N 1
ATOM 1567 C CA . ASP A 1 203 ? -1.010 -14.216 9.684 1.00 90.56 203 ASP A CA 1
ATOM 1568 C C . ASP A 1 203 ? -0.635 -14.710 8.273 1.00 90.56 203 ASP A C 1
ATOM 1570 O O . ASP A 1 203 ? 0.271 -15.526 8.095 1.00 90.56 203 ASP A O 1
ATOM 1574 N N . TRP A 1 204 ? -1.295 -14.189 7.234 1.00 90.38 204 TRP A N 1
ATOM 1575 C CA . TRP A 1 204 ? -1.089 -14.616 5.846 1.00 90.38 204 TRP A CA 1
ATOM 1576 C C . TRP A 1 204 ? 0.208 -14.097 5.200 1.00 90.38 204 TRP A C 1
ATOM 1578 O O . TRP A 1 204 ? 0.511 -14.479 4.066 1.00 90.38 204 TRP A O 1
ATOM 1588 N N . PHE A 1 205 ? 1.017 -13.296 5.904 1.00 81.44 205 PHE A N 1
ATOM 1589 C CA . PHE A 1 205 ? 2.395 -13.012 5.480 1.00 81.44 205 PHE A CA 1
ATOM 1590 C C . PHE A 1 205 ? 3.275 -14.268 5.425 1.00 81.44 205 PHE A C 1
ATOM 1592 O O . PHE A 1 205 ? 4.201 -14.337 4.612 1.00 81.44 205 PHE A O 1
ATOM 1599 N N . GLY A 1 206 ? 2.935 -15.294 6.210 1.00 65.12 206 GLY A N 1
ATOM 1600 C CA . GLY A 1 206 ? 3.764 -16.478 6.407 1.00 65.12 206 GLY A CA 1
ATOM 1601 C C . GLY A 1 206 ? 4.891 -16.232 7.413 1.00 65.12 206 GLY A C 1
ATOM 1602 O O . GLY A 1 206 ? 5.299 -15.095 7.670 1.00 65.12 206 GLY A O 1
ATOM 1603 N N . SER A 1 207 ? 5.382 -17.318 8.005 1.00 51.38 207 SER A N 1
ATOM 1604 C CA . SER A 1 207 ? 6.592 -17.321 8.828 1.00 51.38 207 SER A CA 1
ATOM 1605 C C . SER A 1 207 ? 7.786 -16.892 7.970 1.00 51.38 207 SER A C 1
ATOM 1607 O O . SER A 1 207 ? 7.889 -17.330 6.824 1.00 51.38 207 SER A O 1
ATOM 1609 N N . LYS A 1 208 ? 8.665 -16.037 8.509 1.00 45.94 208 LYS A N 1
ATOM 1610 C CA . LYS A 1 208 ? 9.996 -15.827 7.920 1.00 45.94 208 LYS A CA 1
ATOM 1611 C C . LYS A 1 208 ? 10.780 -17.135 7.894 1.00 45.94 208 LYS A C 1
ATOM 1613 O O . LYS A 1 208 ? 10.619 -17.910 8.865 1.00 45.94 208 LYS A O 1
#

pLDDT: mean 84.54, std 20.44, range [30.41, 98.5]

Sequence (208 aa):
MAEEPPSNVTSGGDVSVSVAAAGVTTMTGAVKVWLSTNFASSWYQDAKAEATGSGDVRGRCRREILFSVAAAESYLFEWVRDEVLNRDFARLNEYFPPDKRTRKRGVLEKWQYTTEKLARKGLISSKPSFAGETWQEFDCLVGFRNGLLHARASRPQSAGLPDEEMPVPSMEDFQKMEPGWAVGVITAVIRDLHAAAGTKPPDWFGSK

Foldseek 3Di:
DDDDDDDDDDDPPDDDDDDDDDDDPPPPDDDDDDDDDQCLLVLLVLLV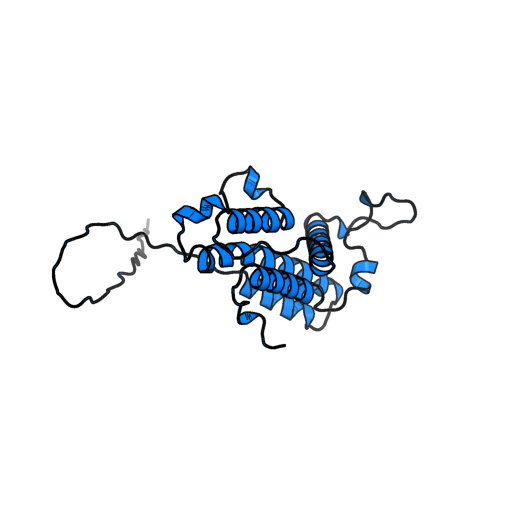CLLPDDDDLLVSVLSNLQSLLVNLQSCVLCCCCCPLCVNPPVCSCVLQPPDPVSVPDQSLRSLVSRQCVCVVVVSFQARFDCDDDLNVLVVLSSQLNVLSVVVLQVQDDDPPDDPVRHRRVYPVCSVPDRRCSSSVSSQVVQVSRCVRRVHDRDPSNDDD

Radius of gyration: 22.78 Å; chains: 1; bounding box: 68×36×59 Å